Protein AF-A0A662KRZ8-F1 (afdb_monomer_lite)

Foldseek 3Di:
DVVCVPDPDPDDDDDDDPDDDDVVNVVVVVVVCVVDPVSCCVPVVLVVLLVVLQVVCVVVPHNVVSVVVNCVSNVVVVVCVVVVCPVVVVVVVVVLVVCVVVVQLLSVLLVVLVVLLVVQLVVLCVVLVPDDDDPVLSVLSSCLSRLVSNLVSVVSNLVSVQVRCCVPVVDRPLVSLLSNLLSQLVSLLVNLVSVLVNCVVVVHDSVVSCPDPSSCCSNVVSVVSNVVSVVSSVVCCVVCVVVVVVD

Radius of gyration: 32.56 Å; chains: 1; bounding box: 74×86×74 Å

pLDDT: mean 84.91, std 10.61, range [39.53, 97.62]

Sequence (247 aa):
PLVQSRVKINAIKRVVVKQSKTLEGTYYLLSRFMEDEKMQRKFLLPIALVLFVWGISALFGSPAWGFSTVLIVLGSYLLIRVFHLEGAITAVGKEIYAGLRSGKISLFSNLLAIFIVIGAILSAYNVLSSKAMEMPEYVIKFIDEVLWWLVTAVFISAAGRFIDVYFREKKVLWSYTLLPFSLVAFGLILSASIDILLKILHNAEPLSYILNILFLTKLIGGVLIAFIGMVLHHILEDIYGEKAQKG

Structure (mmCIF, N/CA/C/O backbone):
data_AF-A0A662KRZ8-F1
#
_entry.id   AF-A0A662KRZ8-F1
#
loop_
_atom_site.group_PDB
_atom_site.id
_atom_site.type_symbol
_atom_site.label_atom_id
_atom_site.label_alt_id
_atom_site.label_comp_id
_atom_site.label_asym_id
_atom_site.label_entity_id
_atom_site.label_seq_id
_atom_site.pdbx_PDB_ins_code
_atom_site.Cartn_x
_atom_site.Cartn_y
_atom_site.Cartn_z
_atom_site.occupancy
_atom_site.B_iso_or_equiv
_atom_site.auth_seq_id
_atom_site.auth_comp_id
_atom_site.auth_asym_id
_atom_site.auth_atom_id
_atom_site.pdbx_PDB_model_num
ATOM 1 N N . PRO A 1 1 ? -44.791 45.961 37.114 1.00 59.56 1 PRO A N 1
ATOM 2 C CA . PRO A 1 1 ? -46.248 45.804 37.349 1.00 59.56 1 PRO A CA 1
ATOM 3 C C . PRO A 1 1 ? -46.762 46.555 38.590 1.00 59.56 1 PRO A C 1
ATOM 5 O O . PRO A 1 1 ? -47.736 47.284 38.473 1.00 59.56 1 PRO A O 1
ATOM 8 N N . LEU A 1 2 ? -46.100 46.442 39.752 1.00 61.03 2 LEU A N 1
ATOM 9 C CA . LEU A 1 2 ? -46.572 47.076 40.995 1.00 61.03 2 LEU A CA 1
ATOM 10 C C . LEU A 1 2 ? -46.552 48.621 40.957 1.00 61.03 2 LEU A C 1
ATOM 12 O O . LEU A 1 2 ? -47.509 49.250 41.392 1.00 61.03 2 LEU A O 1
ATOM 16 N N . VAL A 1 3 ? -45.525 49.243 40.364 1.00 61.38 3 VAL A N 1
ATOM 17 C CA . VAL A 1 3 ? -45.380 50.718 40.3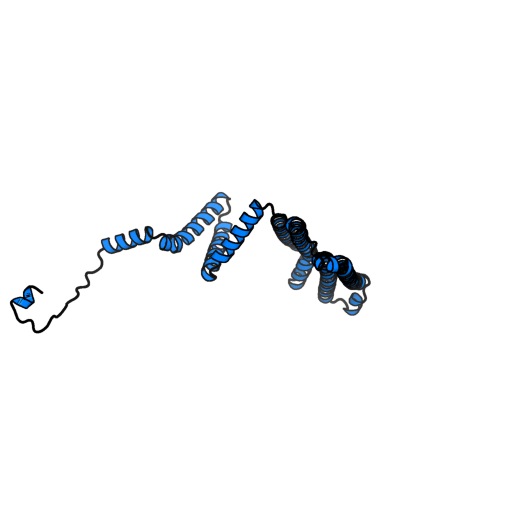16 1.00 61.38 3 VAL A CA 1
ATOM 18 C C . VAL A 1 3 ? -46.314 51.382 39.289 1.00 61.38 3 VAL A C 1
ATOM 20 O O . VAL A 1 3 ? -46.864 52.446 39.556 1.00 61.38 3 VAL A O 1
ATOM 23 N N . GLN A 1 4 ? -46.582 50.722 38.154 1.00 63.16 4 GLN A N 1
ATOM 24 C CA . GLN A 1 4 ? -47.528 51.204 37.128 1.00 63.16 4 GLN A CA 1
ATOM 25 C C . GLN A 1 4 ? -48.974 51.308 37.632 1.00 63.16 4 GLN A C 1
ATOM 27 O O . GLN A 1 4 ? -49.767 52.024 37.035 1.00 63.16 4 GLN A O 1
ATOM 32 N N . SER A 1 5 ? -49.321 50.600 38.712 1.00 68.69 5 SER A N 1
ATOM 33 C CA . SER A 1 5 ? -50.678 50.630 39.273 1.00 68.69 5 SER A CA 1
ATOM 34 C C . SER A 1 5 ? -50.985 51.913 40.050 1.00 68.69 5 SER A C 1
ATOM 36 O O . SER A 1 5 ? -52.150 52.264 40.207 1.00 68.69 5 SER A O 1
ATOM 38 N N . ARG A 1 6 ? -49.952 52.621 40.532 1.00 76.25 6 ARG A N 1
ATOM 39 C CA . ARG A 1 6 ? -50.115 53.819 41.370 1.00 76.25 6 ARG A CA 1
ATOM 40 C C . ARG A 1 6 ? -49.791 55.124 40.645 1.00 76.25 6 ARG A C 1
ATOM 42 O O . ARG A 1 6 ? -50.195 56.178 41.120 1.00 76.25 6 ARG A O 1
ATOM 49 N N . VAL A 1 7 ? -49.084 55.074 39.512 1.00 75.56 7 VAL A N 1
ATOM 50 C CA . VAL A 1 7 ? -48.679 56.265 38.745 1.00 75.56 7 VAL A CA 1
ATOM 51 C C . VAL A 1 7 ? -48.713 55.964 37.243 1.00 75.56 7 VAL A C 1
ATOM 53 O O . VAL A 1 7 ? -48.176 54.945 36.804 1.00 75.56 7 VAL A O 1
ATOM 56 N N . LYS A 1 8 ? -49.318 56.857 36.441 1.00 74.75 8 LYS A N 1
ATOM 57 C CA . LYS A 1 8 ? -49.319 56.767 34.968 1.00 74.75 8 LYS A CA 1
ATOM 58 C C . LYS A 1 8 ? -47.891 56.932 34.439 1.00 74.75 8 LYS A C 1
ATOM 60 O O . LYS A 1 8 ? -47.294 57.995 34.570 1.00 74.75 8 LYS A O 1
ATOM 65 N N . ILE A 1 9 ? -47.348 55.875 33.837 1.00 73.44 9 ILE A N 1
ATOM 66 C CA . ILE A 1 9 ? -46.016 55.879 33.220 1.00 73.44 9 ILE A CA 1
ATOM 67 C C . ILE A 1 9 ? -46.174 56.115 31.716 1.00 73.44 9 ILE A C 1
ATOM 69 O O . ILE A 1 9 ? -46.735 55.266 31.029 1.00 73.44 9 ILE A O 1
ATOM 73 N N . ASN A 1 10 ? -45.655 57.235 31.204 1.00 78.94 10 ASN A N 1
ATOM 74 C CA . ASN A 1 10 ? -45.747 57.580 29.777 1.00 78.94 10 ASN A CA 1
ATOM 75 C C . ASN A 1 10 ? -44.671 56.901 28.907 1.00 78.94 10 ASN A C 1
ATOM 77 O O . ASN A 1 10 ? -44.915 56.660 27.730 1.00 78.94 10 ASN A O 1
ATOM 81 N N . ALA A 1 11 ? -43.492 56.575 29.454 1.00 77.19 11 ALA A N 1
ATOM 82 C CA . ALA A 1 11 ? -42.437 55.876 28.717 1.00 77.19 11 ALA A CA 1
ATOM 83 C C . ALA A 1 11 ? -41.489 55.114 29.654 1.00 77.19 11 ALA A C 1
ATOM 85 O O . ALA A 1 11 ? -41.160 55.581 30.744 1.00 77.19 11 ALA A O 1
ATOM 86 N N . ILE A 1 12 ? -41.015 53.947 29.209 1.00 76.38 12 ILE A N 1
ATOM 87 C CA . ILE A 1 12 ? -40.005 53.149 29.914 1.00 76.38 12 ILE A CA 1
ATOM 88 C C . ILE A 1 12 ? -38.694 53.261 29.136 1.00 76.38 12 ILE A C 1
ATOM 90 O O . ILE A 1 12 ? -38.543 52.650 28.080 1.00 76.38 12 ILE A O 1
ATOM 94 N N . LYS A 1 13 ? -37.720 54.007 29.665 1.00 79.25 13 LYS A N 1
ATOM 95 C CA . LYS A 1 13 ? -36.353 54.013 29.130 1.00 79.25 13 LYS A CA 1
ATOM 96 C C . LYS A 1 13 ? -35.535 52.953 29.864 1.00 79.25 13 LYS A C 1
ATOM 98 O O . LYS A 1 13 ? -35.094 53.173 30.988 1.00 79.25 13 LYS A O 1
ATOM 103 N N . ARG A 1 14 ? -35.352 51.780 29.249 1.00 79.69 14 ARG A N 1
ATOM 104 C CA . ARG A 1 14 ? -34.441 50.756 29.785 1.00 79.69 14 ARG A CA 1
ATOM 105 C C . ARG A 1 14 ? -33.003 51.174 29.505 1.00 79.69 14 ARG A C 1
ATOM 107 O O . ARG A 1 14 ? -32.587 51.209 28.352 1.00 79.69 14 ARG A O 1
ATOM 114 N N . VAL A 1 15 ? -32.249 51.466 30.559 1.00 76.88 15 VAL A N 1
ATOM 115 C CA . VAL A 1 15 ? -30.793 51.621 30.484 1.00 76.88 15 VAL A CA 1
ATOM 116 C C . VAL A 1 15 ? -30.184 50.276 30.863 1.00 76.88 15 VAL A C 1
ATOM 118 O O . VAL A 1 15 ? -30.206 49.884 32.026 1.00 76.88 15 VAL A O 1
ATOM 121 N N . VAL A 1 16 ? -29.698 49.532 29.869 1.00 74.62 16 VAL A N 1
ATOM 122 C CA . VAL A 1 16 ? -28.970 48.281 30.109 1.00 74.62 16 VAL A CA 1
ATOM 123 C C . VAL A 1 16 ? -27.523 48.650 30.407 1.00 74.62 16 VAL A C 1
ATOM 125 O O . VAL A 1 16 ? -26.755 48.974 29.504 1.00 74.62 16 VAL A O 1
ATOM 128 N N . VAL A 1 17 ? -27.159 48.644 31.687 1.00 71.31 17 VAL A N 1
ATOM 129 C CA . VAL A 1 17 ? -25.778 48.881 32.114 1.00 71.31 17 VAL A CA 1
ATOM 130 C C . VAL A 1 17 ? -24.988 47.596 31.878 1.00 71.31 17 VAL A C 1
ATOM 132 O O . VAL A 1 17 ? -25.210 46.587 32.546 1.00 71.31 17 VAL A O 1
ATOM 135 N N . LYS A 1 18 ? -24.073 47.609 30.907 1.00 64.50 18 LYS A N 1
ATOM 136 C CA . LYS A 1 18 ? -23.151 46.495 30.666 1.00 64.50 18 LYS A CA 1
ATOM 137 C C . LYS A 1 18 ? -22.000 46.619 31.668 1.00 64.50 18 LYS A C 1
ATOM 139 O O . LYS A 1 18 ? -21.013 47.290 31.391 1.00 64.50 18 LYS A O 1
ATOM 144 N N . GLN A 1 19 ? -22.161 46.032 32.854 1.00 68.25 19 GLN A N 1
ATOM 145 C CA . GLN A 1 19 ? -21.055 45.869 33.805 1.00 68.25 19 GLN A CA 1
ATOM 146 C C . GLN A 1 19 ? -19.916 45.123 33.092 1.00 68.25 19 GLN A C 1
ATOM 148 O O . GLN A 1 19 ? -20.163 44.129 32.396 1.00 68.25 19 GLN A O 1
ATOM 153 N N . SER A 1 20 ? -18.684 45.627 33.197 1.00 67.62 20 SER A N 1
ATOM 154 C CA . SER A 1 20 ? -17.515 44.905 32.699 1.00 67.62 20 SER A CA 1
ATOM 155 C C . SER A 1 20 ? -17.475 43.541 33.389 1.00 67.62 20 SER A C 1
ATOM 157 O O . SER A 1 20 ? -17.723 43.437 34.589 1.00 67.62 20 SER A O 1
ATOM 159 N N . LYS A 1 21 ? -17.243 42.466 32.623 1.00 63.53 21 LYS A N 1
ATOM 160 C CA . LYS A 1 21 ? -17.148 41.121 33.202 1.00 63.53 21 LYS A CA 1
ATOM 161 C C . LYS A 1 21 ? -16.056 41.140 34.272 1.00 63.53 21 LYS A C 1
ATOM 163 O O . LYS A 1 21 ? -14.908 41.454 33.966 1.00 63.53 21 LYS A O 1
ATOM 168 N N . THR A 1 22 ? -16.422 40.820 35.507 1.00 70.25 22 THR A N 1
ATOM 169 C CA . THR A 1 22 ? -15.477 40.623 36.607 1.00 70.25 22 THR A CA 1
ATOM 170 C C . THR A 1 22 ? -14.565 39.431 36.287 1.00 70.25 22 THR A C 1
ATOM 172 O O . THR A 1 22 ? -14.957 38.534 35.535 1.00 70.25 22 THR A O 1
ATOM 175 N N . LEU A 1 23 ? -13.347 39.399 36.845 1.00 72.06 23 LEU A N 1
ATOM 176 C CA . LEU A 1 23 ? -12.401 38.272 36.700 1.00 72.06 23 LEU A CA 1
ATOM 177 C C . LEU A 1 23 ? -13.049 36.915 37.031 1.00 72.06 23 LEU A C 1
ATOM 179 O O . LEU A 1 23 ? -12.732 35.901 36.417 1.00 72.06 23 LEU A O 1
ATOM 183 N N . GLU A 1 24 ? -14.016 36.928 37.940 1.00 75.25 24 GLU A N 1
ATOM 184 C CA . GLU A 1 24 ? -14.845 35.795 38.344 1.00 75.25 24 GLU A CA 1
ATOM 185 C C . GLU A 1 24 ? -15.674 35.212 37.185 1.00 75.25 24 GLU A C 1
ATOM 187 O O . GLU A 1 24 ? -15.776 33.996 37.029 1.00 75.25 24 GLU A O 1
ATOM 192 N N . GLY A 1 25 ? -16.183 36.065 36.289 1.00 76.56 25 GLY A N 1
ATOM 193 C CA . GLY A 1 25 ? -16.872 35.631 35.075 1.00 76.56 25 GLY A CA 1
ATOM 194 C C . GLY A 1 25 ? -15.939 34.958 34.067 1.00 76.56 25 GLY A C 1
ATOM 195 O O . GLY A 1 25 ? -16.352 34.032 33.369 1.00 76.56 25 GLY A O 1
ATOM 196 N N . THR A 1 26 ? -14.676 35.390 33.995 1.00 80.69 26 THR A N 1
ATOM 197 C CA . THR A 1 26 ? -13.643 34.733 33.174 1.00 80.69 26 THR A CA 1
ATOM 198 C C . THR A 1 26 ? -13.225 33.398 33.788 1.00 80.69 26 THR A C 1
ATOM 200 O O . THR A 1 26 ? -13.105 32.417 33.058 1.00 80.69 26 THR A O 1
ATOM 203 N N . TYR A 1 27 ? -13.075 33.335 35.116 1.00 83.69 27 TYR A N 1
ATOM 204 C CA . TYR A 1 27 ? -12.797 32.095 35.847 1.00 83.69 27 TYR A CA 1
ATOM 205 C C . TYR A 1 27 ? -13.893 31.052 35.619 1.00 83.69 27 TYR A C 1
ATOM 207 O O . TYR A 1 27 ? -13.590 29.928 35.231 1.00 83.69 27 TYR A O 1
ATOM 215 N N . TYR A 1 28 ? -15.162 31.447 35.751 1.00 83.88 28 TYR A N 1
ATOM 216 C CA . TYR A 1 28 ? -16.295 30.552 35.520 1.00 83.88 28 TYR A CA 1
ATOM 217 C C . TYR A 1 28 ? -16.396 30.085 34.060 1.00 83.88 28 TYR A C 1
ATOM 219 O O . TYR A 1 28 ? -16.785 28.954 33.782 1.00 83.88 28 TYR A O 1
ATOM 227 N N . LEU A 1 29 ? -16.028 30.942 33.100 1.00 82.31 29 LEU A N 1
ATOM 228 C CA . LEU A 1 29 ? -15.929 30.532 31.700 1.00 82.31 29 LEU A CA 1
ATOM 229 C C . LEU A 1 29 ? -14.828 29.486 31.513 1.00 82.31 29 LEU A C 1
ATOM 231 O O . LEU A 1 29 ? -15.096 28.454 30.915 1.00 82.31 29 LEU A O 1
ATOM 235 N N . LEU A 1 30 ? -13.625 29.710 32.043 1.00 81.25 30 LEU A N 1
ATOM 236 C CA . LEU A 1 30 ? -12.523 28.747 31.959 1.00 81.25 30 LEU A CA 1
ATOM 237 C C . LEU A 1 30 ? -12.855 27.419 32.645 1.00 81.25 30 LEU A C 1
ATOM 239 O O . LEU A 1 30 ? -12.640 26.373 32.039 1.00 81.25 30 LEU A O 1
ATOM 243 N N . SER A 1 31 ? -13.418 27.442 33.856 1.00 82.56 31 SER A N 1
ATOM 244 C CA . SER A 1 31 ? -13.800 26.218 34.570 1.00 82.56 31 SER A CA 1
ATOM 245 C C . SER A 1 31 ? -14.854 25.438 33.787 1.00 82.56 31 SER A C 1
ATOM 247 O O . SER A 1 31 ? -14.680 24.252 33.532 1.00 82.56 31 SER A O 1
ATOM 249 N N . ARG A 1 32 ? -15.884 26.122 33.278 1.00 84.25 32 ARG A N 1
ATOM 250 C CA . ARG A 1 32 ? -16.940 25.494 32.478 1.00 84.25 32 ARG A CA 1
ATOM 251 C C . ARG A 1 32 ? -16.440 24.976 31.127 1.00 84.25 32 ARG A C 1
ATOM 253 O O . ARG A 1 32 ? -16.920 23.953 30.654 1.00 84.25 32 ARG A O 1
ATOM 260 N N . PHE A 1 33 ? -15.472 25.651 30.506 1.00 83.69 33 PHE A N 1
ATOM 261 C CA . PHE A 1 33 ? -14.788 25.158 29.303 1.00 83.69 33 PHE A CA 1
ATOM 262 C C . PHE A 1 33 ? -13.985 23.887 29.587 1.00 83.69 33 PHE A C 1
ATOM 264 O O . PHE A 1 33 ? -13.950 22.990 28.748 1.00 83.69 33 PHE A O 1
ATOM 271 N N . MET A 1 34 ? -13.341 23.824 30.754 1.00 81.12 34 MET A N 1
ATOM 272 C CA . MET A 1 34 ? -12.596 22.652 31.202 1.00 81.12 34 MET A CA 1
ATOM 273 C C . MET A 1 34 ? -13.514 21.525 31.673 1.00 81.12 34 MET A C 1
ATOM 275 O O . MET A 1 34 ? -13.057 20.399 31.710 1.00 81.12 34 MET A O 1
ATOM 279 N N . GLU A 1 35 ? -14.779 21.772 32.001 1.00 86.44 35 GLU A N 1
ATOM 280 C CA . GLU A 1 35 ? -15.756 20.723 32.335 1.00 86.44 35 GLU A CA 1
ATOM 281 C C . GLU A 1 35 ? -16.463 20.142 31.097 1.00 86.44 35 GLU A C 1
ATOM 283 O O . GLU A 1 35 ? -16.955 19.016 31.135 1.00 86.44 35 GLU A O 1
ATOM 288 N N . ASP A 1 36 ? -16.513 20.878 29.982 1.00 89.19 36 ASP A N 1
ATOM 289 C CA . ASP A 1 36 ? -17.168 20.421 28.753 1.00 89.19 36 ASP A CA 1
ATOM 290 C C . ASP A 1 36 ? -16.264 19.467 27.951 1.00 89.19 36 ASP A C 1
ATOM 292 O O . ASP A 1 36 ? -15.313 19.887 27.285 1.00 89.19 36 ASP A O 1
ATOM 296 N N . GLU A 1 37 ? -16.604 18.174 27.950 1.00 84.00 37 GLU A N 1
ATOM 297 C CA . GLU A 1 37 ? -15.891 17.118 27.215 1.00 84.00 37 GLU A CA 1
ATOM 298 C C . GLU A 1 37 ? -15.680 17.436 25.725 1.00 84.00 37 GLU A C 1
ATOM 300 O O . GLU A 1 37 ? -14.643 17.093 25.145 1.00 84.00 37 GLU A O 1
ATOM 305 N N . LYS A 1 38 ? -16.636 18.110 25.069 1.00 84.56 38 LYS A N 1
ATOM 306 C CA . LYS A 1 38 ? -16.504 18.454 23.644 1.00 84.56 38 LYS A CA 1
ATOM 307 C C . LYS A 1 38 ? -15.415 19.496 23.439 1.00 84.56 38 LYS A C 1
ATOM 309 O O . LYS A 1 38 ? -14.666 19.423 22.459 1.00 84.56 38 LYS A O 1
ATOM 314 N N . MET A 1 39 ? -15.328 20.454 24.355 1.00 83.81 39 MET A N 1
ATOM 315 C CA . MET A 1 39 ? -14.333 21.521 24.315 1.00 83.81 39 MET A CA 1
ATOM 316 C C . MET A 1 39 ? -12.962 20.981 24.714 1.00 83.81 39 MET A C 1
ATOM 318 O O . MET A 1 39 ? -11.995 21.205 23.982 1.00 83.81 39 MET A O 1
ATOM 322 N N . GLN A 1 40 ? -12.889 20.160 25.765 1.00 84.50 40 GLN A N 1
ATOM 323 C CA . GLN A 1 40 ? -11.680 19.418 26.122 1.00 84.50 40 GLN A CA 1
ATOM 324 C C . GLN A 1 40 ? -11.134 18.638 24.920 1.00 84.50 40 GLN A C 1
ATOM 326 O O . GLN A 1 40 ? -9.981 18.812 24.532 1.00 84.50 40 GLN A O 1
ATOM 331 N N . ARG A 1 41 ? -11.964 17.835 24.247 1.00 85.00 41 ARG A N 1
ATOM 332 C CA . ARG A 1 41 ? -11.512 17.030 23.103 1.00 85.00 41 ARG A CA 1
ATOM 333 C C . ARG A 1 41 ? -11.039 17.879 21.925 1.00 85.00 41 ARG A C 1
ATOM 335 O O . ARG A 1 41 ? -10.178 17.442 21.173 1.00 85.00 41 ARG A O 1
ATOM 342 N N . LYS A 1 42 ? -11.588 19.078 21.728 1.00 85.88 42 LYS A N 1
ATOM 343 C CA . LYS A 1 42 ? -11.197 19.945 20.609 1.00 85.88 42 LYS A CA 1
ATOM 344 C C . LYS A 1 42 ? -9.882 20.684 20.870 1.00 85.88 42 LYS A C 1
ATOM 346 O O . LYS A 1 42 ? -9.107 20.852 19.932 1.00 85.88 42 LYS A O 1
ATOM 351 N N . PHE A 1 43 ? -9.639 21.106 22.110 1.00 84.62 43 PHE A N 1
ATOM 352 C CA . PHE A 1 43 ? -8.497 21.955 22.468 1.00 84.62 43 PHE A CA 1
ATOM 353 C C . PHE A 1 43 ? -7.388 21.213 23.221 1.00 84.62 43 PHE A C 1
ATOM 355 O O . PHE A 1 43 ? -6.217 21.395 22.899 1.00 84.62 43 PHE A O 1
ATOM 362 N N . LEU A 1 44 ? -7.732 20.354 24.184 1.00 88.38 44 LEU A N 1
ATOM 363 C CA . LEU A 1 44 ? -6.750 19.596 24.964 1.00 88.38 44 LEU A CA 1
ATOM 364 C C . LEU A 1 44 ? -6.174 18.421 24.179 1.00 88.38 44 LEU A C 1
ATOM 366 O O . LEU A 1 44 ? -5.005 18.114 24.362 1.00 88.38 44 LEU A O 1
ATOM 370 N N . LEU A 1 45 ? -6.941 17.780 23.289 1.00 89.50 45 LEU A N 1
ATOM 371 C CA . LEU A 1 45 ? -6.448 16.609 22.552 1.00 89.50 45 LEU A CA 1
ATOM 372 C C . LEU A 1 45 ? -5.234 16.922 21.654 1.00 89.50 45 LEU A C 1
ATOM 374 O O . LEU A 1 45 ? -4.254 16.189 21.758 1.00 89.50 45 LEU A O 1
ATOM 378 N N . PRO A 1 46 ? -5.214 17.990 20.825 1.00 89.81 46 PRO A N 1
ATOM 379 C CA . PRO A 1 46 ? -4.017 18.342 20.058 1.00 89.81 46 PRO A CA 1
ATOM 380 C C . PRO A 1 46 ? -2.803 18.621 20.950 1.00 89.81 46 PRO A C 1
ATOM 382 O O . PRO A 1 46 ? -1.704 18.162 20.654 1.00 89.81 46 PRO A O 1
ATOM 385 N N . ILE A 1 47 ? -3.006 19.329 22.066 1.00 91.19 47 ILE A N 1
ATOM 386 C CA . ILE A 1 47 ? -1.944 19.643 23.033 1.00 91.19 47 ILE A CA 1
ATOM 387 C C . ILE A 1 47 ? -1.417 18.354 23.674 1.00 91.19 47 ILE A C 1
ATOM 389 O O . ILE A 1 47 ? -0.209 18.139 23.739 1.00 91.19 47 ILE A O 1
ATOM 393 N N . ALA A 1 48 ? -2.318 17.466 24.096 1.00 92.25 48 ALA A N 1
ATOM 394 C CA . ALA A 1 48 ? -1.978 16.173 24.670 1.00 92.25 48 ALA A CA 1
ATOM 395 C C . ALA A 1 48 ? -1.206 15.299 23.674 1.00 92.25 48 ALA A C 1
ATOM 397 O O . ALA A 1 48 ? -0.208 14.700 24.060 1.00 92.25 48 ALA A O 1
ATOM 398 N N . LEU A 1 49 ? -1.604 15.270 22.396 1.00 92.44 49 LEU A N 1
ATOM 399 C CA . LEU A 1 49 ? -0.884 14.545 21.343 1.00 92.44 49 LEU A CA 1
ATOM 400 C C . LEU A 1 49 ? 0.549 15.063 21.175 1.00 92.44 49 LEU A C 1
ATOM 402 O O . LEU A 1 49 ? 1.473 14.257 21.112 1.00 92.44 49 LEU A O 1
ATOM 406 N N . VAL A 1 50 ? 0.748 16.386 21.155 1.00 92.06 50 VAL A N 1
ATOM 407 C CA . VAL A 1 50 ? 2.089 16.992 21.072 1.00 92.06 50 VAL A CA 1
ATOM 408 C C . VAL A 1 50 ? 2.951 16.558 22.252 1.00 92.06 50 VAL A C 1
ATOM 410 O O . VAL A 1 50 ? 4.040 16.025 22.051 1.00 92.06 50 VAL A O 1
ATOM 413 N N . LEU A 1 51 ? 2.457 16.760 23.477 1.00 92.19 51 LEU A N 1
ATOM 414 C CA . LEU A 1 51 ? 3.199 16.441 24.698 1.00 92.19 51 LEU A CA 1
ATOM 415 C C . LEU A 1 51 ? 3.515 14.945 24.794 1.00 92.19 51 LEU A C 1
ATOM 417 O O . LEU A 1 51 ? 4.627 14.572 25.160 1.00 92.19 51 LEU A O 1
ATOM 421 N N . PHE A 1 52 ? 2.560 14.092 24.425 1.00 92.00 52 PHE A N 1
ATOM 422 C CA . PHE A 1 52 ? 2.709 12.642 24.449 1.00 92.00 52 PHE A CA 1
ATOM 423 C C . PHE A 1 52 ? 3.771 12.159 23.458 1.00 92.00 52 PHE A C 1
ATOM 425 O O . PHE A 1 52 ? 4.698 11.445 23.839 1.00 92.00 52 PHE A O 1
ATOM 432 N N . VAL A 1 53 ? 3.677 12.587 22.196 1.00 90.56 53 VAL A N 1
ATOM 433 C CA . VAL A 1 53 ? 4.632 12.203 21.144 1.00 90.56 53 VAL A CA 1
ATOM 434 C C . VAL A 1 53 ? 6.030 12.725 21.459 1.00 90.56 53 VAL A C 1
ATOM 436 O O . VAL A 1 53 ? 7.013 11.996 21.305 1.00 90.56 53 VAL A O 1
ATOM 439 N N . TRP A 1 54 ? 6.130 13.967 21.936 1.00 87.88 54 TRP A N 1
ATOM 440 C CA . TRP A 1 54 ? 7.404 14.556 22.336 1.00 87.88 54 TRP A CA 1
ATOM 441 C C . TRP A 1 54 ? 8.025 13.797 23.511 1.00 87.88 54 TRP A C 1
ATOM 443 O O . TRP A 1 54 ? 9.202 13.442 23.456 1.00 87.88 54 TRP A O 1
ATOM 453 N N . GLY A 1 55 ? 7.237 13.506 24.551 1.00 88.25 55 GLY A N 1
ATOM 454 C CA . GLY A 1 55 ? 7.690 12.757 25.722 1.00 88.25 55 GLY A CA 1
ATOM 455 C C . GLY A 1 55 ? 8.215 11.371 25.354 1.00 88.25 55 GLY A C 1
ATOM 456 O O . GLY A 1 55 ? 9.316 11.005 25.758 1.00 88.25 55 GLY A O 1
ATOM 457 N N . ILE A 1 56 ? 7.486 10.635 24.510 1.00 88.62 56 ILE A N 1
ATOM 458 C CA . ILE A 1 56 ? 7.936 9.332 23.999 1.00 88.62 56 ILE A CA 1
ATOM 459 C C . ILE A 1 56 ? 9.238 9.470 23.206 1.00 88.62 56 ILE A C 1
ATOM 461 O O . ILE A 1 56 ? 10.185 8.727 23.446 1.00 88.62 56 ILE A O 1
ATOM 465 N N . SER A 1 57 ? 9.320 10.438 22.294 1.00 86.88 57 SER A N 1
ATOM 466 C CA . SER A 1 57 ? 10.519 10.634 21.467 1.00 86.88 57 SER A CA 1
ATOM 467 C C . SER A 1 57 ? 11.758 10.962 22.307 1.00 86.88 57 SER A C 1
ATOM 469 O O . SER A 1 57 ? 12.864 10.527 21.984 1.00 86.88 57 SER A O 1
ATOM 471 N N . ALA A 1 58 ? 11.572 11.688 23.414 1.00 84.75 58 ALA A N 1
ATOM 472 C CA . ALA A 1 58 ? 12.630 11.966 24.377 1.00 84.75 58 ALA A CA 1
ATOM 473 C C . ALA A 1 58 ? 13.091 10.699 25.121 1.00 84.75 58 ALA A C 1
ATOM 475 O O . ALA A 1 58 ? 14.294 10.517 25.298 1.00 84.75 58 ALA A O 1
ATOM 476 N N . LEU A 1 59 ? 12.172 9.800 25.500 1.00 87.19 59 LEU A N 1
ATOM 477 C CA . LEU A 1 59 ? 12.515 8.525 26.153 1.00 87.19 59 LEU A CA 1
ATOM 478 C C . LEU A 1 59 ? 13.358 7.610 25.255 1.00 87.19 59 LEU A C 1
ATOM 480 O O . LEU A 1 59 ? 14.273 6.953 25.740 1.00 87.19 59 LEU A O 1
ATOM 484 N N . PHE A 1 60 ? 13.087 7.596 23.949 1.00 85.75 60 PHE A N 1
ATOM 485 C CA . PHE A 1 60 ? 13.853 6.813 22.970 1.00 85.75 60 PHE A CA 1
ATOM 486 C C . PHE A 1 60 ? 15.156 7.495 22.509 1.00 85.75 60 PHE A C 1
ATOM 488 O O . PHE A 1 60 ? 15.809 7.017 21.583 1.00 85.75 60 PHE A O 1
ATOM 495 N N . GLY A 1 61 ? 15.559 8.599 23.149 1.00 79.25 61 GLY A N 1
ATOM 496 C CA . GLY A 1 61 ? 16.876 9.209 22.952 1.00 79.25 61 GLY A CA 1
ATOM 497 C C . GLY A 1 61 ? 17.064 9.939 21.622 1.00 79.25 61 GLY A C 1
ATOM 498 O O . GLY A 1 61 ? 18.197 10.243 21.260 1.00 79.25 61 GLY A O 1
ATOM 499 N N . SER A 1 62 ? 15.983 10.256 20.897 1.00 74.12 62 SER A N 1
ATOM 500 C CA . SER A 1 62 ? 16.074 10.958 19.611 1.00 74.12 62 SER A CA 1
ATOM 501 C C . SER A 1 62 ? 15.127 12.164 19.527 1.00 74.12 62 SER A C 1
ATOM 503 O O . SER A 1 62 ? 14.103 12.124 18.839 1.00 74.12 62 SER A O 1
ATOM 505 N N . PRO A 1 63 ? 15.457 13.288 20.199 1.00 69.00 63 PRO A N 1
ATOM 506 C CA . PRO A 1 63 ? 14.620 14.492 20.205 1.00 69.00 63 PRO A CA 1
ATOM 507 C C . PRO A 1 63 ? 14.352 15.068 18.807 1.00 69.00 63 PRO A C 1
ATOM 509 O O . PRO A 1 63 ? 13.282 15.624 18.568 1.00 69.00 63 PRO A O 1
ATOM 512 N N . ALA A 1 64 ? 15.288 14.892 17.864 1.00 71.75 64 ALA A N 1
ATOM 513 C CA . ALA A 1 64 ? 15.139 15.332 16.475 1.00 71.75 64 ALA A CA 1
ATOM 514 C C . ALA A 1 64 ? 13.959 14.649 15.757 1.00 71.75 64 ALA A C 1
ATOM 516 O O . ALA A 1 64 ? 13.288 15.271 14.935 1.00 71.75 64 ALA A O 1
ATOM 517 N N . TRP A 1 65 ? 13.652 13.396 16.108 1.00 76.88 65 TRP A N 1
ATOM 518 C CA . TRP A 1 65 ? 12.497 12.673 15.567 1.00 76.88 65 TRP A CA 1
ATOM 519 C C . TRP A 1 65 ? 11.181 13.166 16.174 1.00 76.88 65 TRP A C 1
ATOM 521 O O . TRP A 1 65 ? 10.130 13.049 15.541 1.00 76.88 65 TRP A O 1
ATOM 531 N N . GLY A 1 66 ? 11.237 13.767 17.366 1.00 78.69 66 GLY A N 1
ATOM 532 C CA . GLY A 1 66 ? 10.073 14.288 18.073 1.00 78.69 66 GLY A CA 1
ATOM 533 C C . GLY A 1 66 ? 9.320 15.336 17.265 1.00 78.69 66 GLY A C 1
ATOM 534 O O . GLY A 1 66 ? 8.109 15.218 17.108 1.00 78.69 66 GLY A O 1
ATOM 535 N N . PHE A 1 67 ? 10.021 16.306 16.672 1.00 83.38 67 PHE A N 1
ATOM 536 C CA . PHE A 1 67 ? 9.367 17.368 15.902 1.00 83.38 67 PHE A CA 1
ATOM 537 C C . PHE A 1 67 ? 8.650 16.836 14.649 1.00 83.38 67 PHE A C 1
ATOM 539 O O . PHE A 1 67 ? 7.468 17.118 14.447 1.00 83.38 67 PHE A O 1
ATOM 546 N N . SER A 1 68 ? 9.325 16.008 13.845 1.00 84.94 68 SER A N 1
ATOM 547 C CA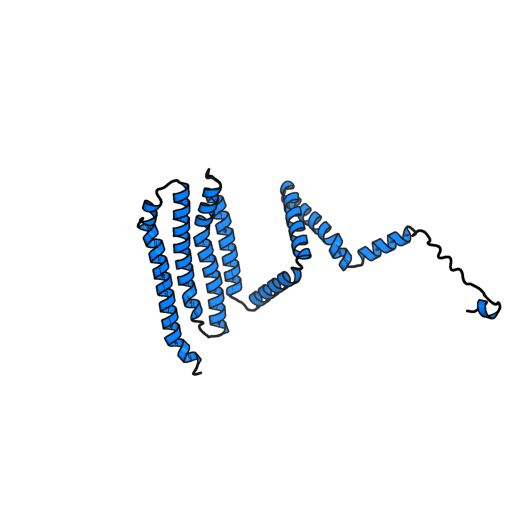 . SER A 1 68 ? 8.730 15.397 12.647 1.00 84.94 68 SER A CA 1
ATOM 548 C C . SER A 1 68 ? 7.539 14.502 12.994 1.00 84.94 68 SER A C 1
ATOM 550 O O . SER A 1 68 ? 6.503 14.556 12.332 1.00 84.94 68 SER A O 1
ATOM 552 N N . THR A 1 69 ? 7.644 13.721 14.071 1.00 88.06 69 THR A N 1
ATOM 553 C CA . THR A 1 69 ? 6.554 12.844 14.522 1.00 88.06 69 THR A CA 1
ATOM 554 C C . THR A 1 69 ? 5.359 13.657 15.016 1.00 88.06 69 THR A C 1
ATOM 556 O O . THR A 1 69 ? 4.220 13.334 14.683 1.00 88.06 69 THR A O 1
ATOM 559 N N . VAL A 1 70 ? 5.598 14.750 15.750 1.00 91.12 70 VAL A N 1
ATOM 560 C CA . VAL A 1 70 ? 4.542 15.672 16.190 1.00 91.12 70 VAL A CA 1
ATOM 561 C C . VAL A 1 70 ? 3.782 16.231 14.988 1.00 91.12 70 VAL A C 1
ATOM 563 O O . VAL A 1 70 ? 2.552 16.186 14.989 1.00 91.12 70 VAL A O 1
ATOM 566 N N . LEU A 1 71 ? 4.484 16.693 13.946 1.00 91.19 71 LEU A N 1
ATOM 567 C CA . LEU A 1 71 ? 3.850 17.197 12.722 1.00 91.19 71 LEU A CA 1
ATOM 568 C C . LEU A 1 71 ? 3.001 16.130 12.023 1.00 91.19 71 LEU A C 1
ATOM 570 O O . LEU A 1 71 ? 1.876 16.420 11.620 1.00 91.19 71 LEU A O 1
ATOM 574 N N . ILE A 1 72 ? 3.501 14.897 11.918 1.00 92.31 72 ILE A N 1
ATOM 575 C CA . ILE A 1 72 ? 2.766 13.781 11.306 1.00 92.31 72 ILE A CA 1
ATOM 576 C C . ILE A 1 72 ? 1.496 13.462 12.100 1.00 92.31 72 ILE A C 1
ATOM 578 O O . ILE A 1 72 ? 0.420 13.323 11.513 1.00 92.31 72 ILE A O 1
ATOM 582 N N . VAL A 1 73 ? 1.596 13.367 13.427 1.00 93.44 73 VAL A N 1
ATOM 583 C CA . VAL A 1 73 ? 0.462 13.024 14.297 1.00 93.44 73 VAL A CA 1
ATOM 584 C C . VAL A 1 73 ? -0.594 14.129 14.280 1.00 93.44 73 VAL A C 1
ATOM 586 O O . VAL A 1 73 ? -1.777 13.837 14.101 1.00 93.44 73 VAL A O 1
ATOM 589 N N . LEU A 1 74 ? -0.186 15.396 14.393 1.00 93.25 74 LEU A N 1
ATOM 590 C CA . LEU A 1 74 ? -1.093 16.543 14.286 1.00 93.25 74 LEU A CA 1
ATOM 591 C C . LEU A 1 74 ? -1.735 16.641 12.903 1.00 93.25 74 LEU A C 1
ATOM 593 O O . LEU A 1 74 ? -2.950 16.801 12.811 1.00 93.25 74 LEU A O 1
ATOM 597 N N . GLY A 1 75 ? -0.941 16.528 11.837 1.00 93.38 75 GLY A N 1
ATOM 598 C CA . GLY A 1 75 ? -1.434 16.569 10.463 1.00 93.38 75 GLY A CA 1
ATOM 599 C C . GLY A 1 75 ? -2.467 15.474 10.212 1.00 93.38 75 GLY A C 1
ATOM 600 O O . GLY A 1 75 ? -3.566 15.756 9.741 1.00 93.38 75 GLY A O 1
ATOM 601 N N . SER A 1 76 ? -2.168 14.246 10.635 1.00 92.69 76 SER A N 1
ATOM 602 C CA . SER A 1 76 ? -3.094 13.112 10.537 1.00 92.69 76 SER A CA 1
ATOM 603 C C . SER A 1 76 ? -4.374 13.349 11.339 1.00 92.69 76 SER A C 1
ATOM 605 O O . SER A 1 76 ? -5.471 13.140 10.823 1.00 92.69 76 SER A O 1
ATOM 607 N N . TYR A 1 77 ? -4.261 13.840 12.578 1.00 91.94 77 TYR A N 1
ATOM 608 C CA . TYR A 1 77 ? -5.416 14.186 13.409 1.00 91.94 77 TYR A CA 1
ATOM 609 C C . TYR A 1 77 ? -6.321 15.227 12.734 1.00 91.94 77 TYR A C 1
ATOM 611 O O . TYR A 1 77 ? -7.543 15.059 12.694 1.00 91.94 77 TYR A O 1
ATOM 619 N N . LEU A 1 78 ? -5.732 16.284 12.168 1.00 91.19 78 LEU A N 1
ATOM 620 C CA . LEU A 1 78 ? -6.475 17.325 11.462 1.00 91.19 78 LEU A CA 1
ATOM 621 C C . LEU A 1 78 ? -7.158 16.781 10.207 1.00 91.19 78 LEU A C 1
ATOM 623 O O . LEU A 1 78 ? -8.334 17.069 10.003 1.00 91.19 78 LEU A O 1
ATOM 627 N N . LEU A 1 79 ? -6.471 15.965 9.404 1.00 93.31 79 LEU A N 1
ATOM 628 C CA . LEU A 1 79 ? -7.056 15.338 8.215 1.00 93.31 79 LEU A CA 1
ATOM 629 C C . LEU A 1 79 ? -8.268 14.479 8.584 1.00 93.31 79 LEU A C 1
ATOM 631 O O . LEU A 1 79 ? -9.340 14.657 8.008 1.00 93.31 79 LEU A O 1
ATOM 635 N N . ILE A 1 80 ? -8.132 13.615 9.594 1.00 91.25 80 ILE A N 1
ATOM 636 C CA . ILE A 1 80 ? -9.240 12.785 10.090 1.00 91.25 80 ILE A CA 1
ATOM 637 C C . ILE A 1 80 ? -10.435 13.658 10.465 1.00 91.25 80 ILE A C 1
ATOM 639 O O . ILE A 1 80 ? -11.570 13.334 10.116 1.00 91.25 80 ILE A O 1
ATOM 643 N N . ARG A 1 81 ? -10.177 14.779 11.142 1.00 88.69 81 ARG A N 1
ATOM 644 C CA . ARG A 1 81 ? -11.225 15.672 11.628 1.00 88.69 81 ARG A CA 1
ATOM 645 C C . ARG A 1 81 ? -11.894 16.482 10.519 1.00 88.69 81 ARG A C 1
ATOM 647 O O . ARG A 1 81 ? -13.105 16.661 10.558 1.00 88.69 81 ARG A O 1
ATOM 654 N N . VAL A 1 82 ? -11.129 16.983 9.551 1.00 91.94 82 VAL A N 1
ATOM 655 C CA . VAL A 1 82 ? -11.643 17.787 8.428 1.00 91.94 82 VAL A CA 1
ATOM 656 C C . VAL A 1 82 ? -12.468 16.920 7.478 1.00 91.94 82 VAL A C 1
ATOM 658 O O . VAL A 1 82 ? -13.561 17.313 7.072 1.00 91.94 82 VAL A O 1
ATOM 661 N N . PHE A 1 83 ? -11.988 15.715 7.175 1.00 92.81 83 PHE A N 1
ATOM 662 C CA . PHE A 1 83 ? -12.677 14.770 6.295 1.00 92.81 83 PHE A CA 1
ATOM 663 C C . PHE A 1 83 ? -13.756 13.936 7.003 1.00 92.81 83 PHE A C 1
ATOM 665 O O . PHE A 1 83 ? -14.396 13.113 6.357 1.00 92.81 83 PHE A O 1
ATOM 672 N N . HIS A 1 84 ? -13.983 14.150 8.304 1.00 90.69 84 HIS A N 1
ATOM 673 C CA . HIS A 1 84 ? -14.965 13.414 9.107 1.00 90.69 84 HIS A CA 1
ATOM 674 C C . HIS A 1 84 ? -14.785 11.883 9.018 1.00 90.69 84 HIS A C 1
ATOM 676 O O . HIS A 1 84 ? -15.741 11.108 8.920 1.00 90.69 84 HIS A O 1
ATOM 682 N N . LEU A 1 85 ? -13.524 11.433 9.021 1.00 90.94 85 LEU A N 1
ATOM 683 C CA . LEU A 1 85 ? -13.153 10.026 8.824 1.00 90.94 85 LEU A CA 1
ATOM 684 C C . LEU A 1 85 ? -13.386 9.165 10.071 1.00 90.94 85 LEU A C 1
ATOM 686 O O . LEU A 1 85 ? -13.122 7.962 10.040 1.00 90.94 85 LEU A O 1
ATOM 690 N N . GLU A 1 86 ? -13.892 9.730 11.171 1.00 88.38 86 GLU A N 1
ATOM 691 C CA . GLU A 1 86 ? -14.104 8.983 12.414 1.00 88.38 86 GLU A CA 1
ATOM 692 C C . GLU A 1 86 ? -15.074 7.809 12.210 1.00 88.38 86 GLU A C 1
ATOM 694 O O . GLU A 1 86 ? -14.878 6.723 12.763 1.00 88.38 86 GLU A O 1
ATOM 699 N N . GLY A 1 87 ? -16.093 7.996 11.367 1.00 89.06 87 GLY A N 1
ATOM 700 C CA . GLY A 1 87 ? -17.035 6.938 10.996 1.00 89.06 87 GLY A CA 1
ATOM 701 C C . GLY A 1 87 ? -16.366 5.796 10.226 1.00 89.06 87 GLY A C 1
ATOM 702 O O . GLY A 1 87 ? -16.563 4.630 10.557 1.00 89.06 87 GLY A O 1
ATOM 703 N N . ALA A 1 88 ? -15.518 6.121 9.248 1.00 88.31 88 ALA A N 1
ATOM 704 C CA . ALA A 1 88 ? -14.801 5.121 8.459 1.00 88.31 88 ALA A CA 1
ATOM 705 C C . ALA A 1 88 ? -13.827 4.313 9.330 1.00 88.31 88 ALA A C 1
ATOM 707 O O . ALA A 1 88 ? -13.837 3.084 9.296 1.00 88.31 88 ALA A O 1
ATOM 708 N N . ILE A 1 89 ? -13.048 4.991 10.179 1.00 89.19 89 ILE A N 1
ATOM 709 C CA . ILE A 1 89 ? -12.091 4.342 11.087 1.00 89.19 89 ILE A CA 1
ATOM 710 C C . ILE A 1 89 ? -12.816 3.412 12.068 1.00 89.19 89 ILE A C 1
ATOM 712 O O . ILE A 1 89 ? -12.382 2.283 12.300 1.00 89.19 89 ILE A O 1
ATOM 716 N N . THR A 1 90 ? -13.946 3.851 12.629 1.00 91.38 90 THR A N 1
ATOM 717 C CA . THR A 1 90 ? -14.730 3.010 13.548 1.00 91.38 90 THR A CA 1
ATOM 718 C C . THR A 1 90 ? -15.397 1.830 12.845 1.00 91.38 90 THR A C 1
ATOM 720 O O . THR A 1 90 ? -15.477 0.753 13.436 1.00 91.38 90 THR A O 1
ATOM 723 N N . ALA A 1 91 ? -15.839 1.989 11.594 1.00 89.50 91 ALA A N 1
ATOM 724 C CA . ALA A 1 91 ? -16.366 0.891 10.788 1.00 89.50 91 ALA A CA 1
ATOM 725 C C . ALA A 1 91 ? -15.291 -0.171 10.519 1.00 89.50 91 ALA A C 1
ATOM 727 O O . ALA A 1 91 ? -15.518 -1.346 10.807 1.00 89.50 91 ALA A O 1
ATOM 728 N N . VAL A 1 92 ? -14.099 0.253 10.087 1.00 86.62 92 VAL A N 1
ATOM 729 C CA . VAL A 1 92 ? -12.945 -0.635 9.878 1.00 86.62 92 VAL A CA 1
ATOM 730 C C . VAL A 1 92 ? -12.579 -1.364 11.174 1.00 86.62 92 VAL A C 1
ATOM 732 O O . VAL A 1 92 ? -12.426 -2.582 11.179 1.00 86.62 92 VAL A O 1
ATOM 735 N N . GLY A 1 93 ? -12.517 -0.655 12.306 1.00 86.44 93 GLY A N 1
ATOM 736 C CA . GLY A 1 93 ? -12.237 -1.271 13.607 1.00 86.44 93 GLY A CA 1
ATOM 737 C C . GLY A 1 93 ? -13.281 -2.315 14.023 1.00 86.44 93 GLY A C 1
ATOM 738 O O . GLY A 1 93 ? -12.925 -3.386 14.517 1.00 86.44 93 GLY A O 1
ATOM 739 N N . LYS A 1 94 ? -14.572 -2.047 13.782 1.00 88.44 94 LYS A N 1
ATOM 740 C CA . LYS A 1 94 ? -15.654 -3.015 14.032 1.00 88.44 94 LYS A CA 1
ATOM 741 C C . LYS A 1 94 ? -15.539 -4.240 13.133 1.00 88.44 94 LYS A C 1
ATOM 743 O O . LYS A 1 94 ? -15.768 -5.348 13.610 1.00 88.44 94 LYS A O 1
ATOM 748 N N . GLU A 1 95 ? -15.181 -4.058 11.867 1.00 82.56 95 GLU A N 1
ATOM 749 C CA . GLU A 1 95 ? -14.984 -5.160 10.927 1.00 82.56 95 GLU A CA 1
ATOM 750 C C . GLU A 1 95 ? -13.796 -6.040 11.326 1.00 82.56 95 GLU A C 1
ATOM 752 O O . GLU A 1 95 ? -13.928 -7.264 11.345 1.00 82.56 95 GLU A O 1
ATOM 757 N N . ILE A 1 96 ? -12.682 -5.431 11.744 1.00 83.94 96 ILE A N 1
ATOM 758 C CA . ILE A 1 96 ? -11.520 -6.144 12.288 1.00 83.94 96 ILE A CA 1
ATOM 759 C C . ILE A 1 96 ? -11.921 -6.932 13.540 1.00 83.94 96 ILE A C 1
ATOM 761 O O . ILE A 1 96 ? -11.660 -8.130 13.625 1.00 83.94 96 ILE A O 1
ATOM 765 N N . TYR A 1 97 ? -12.606 -6.303 14.499 1.00 85.12 97 TYR A N 1
ATOM 766 C CA . TYR A 1 97 ? -13.040 -6.975 15.728 1.00 85.12 97 TYR A CA 1
ATOM 767 C C . TYR A 1 97 ? -14.014 -8.130 15.448 1.00 85.12 97 TYR A C 1
ATOM 769 O O . TYR A 1 97 ? -13.868 -9.228 15.988 1.00 85.12 97 TYR A O 1
ATOM 777 N N . ALA A 1 98 ? -14.989 -7.909 14.564 1.00 82.44 98 ALA A N 1
ATOM 778 C CA . ALA A 1 98 ? -15.923 -8.942 14.135 1.00 82.44 98 ALA A CA 1
ATOM 779 C C . ALA A 1 98 ? -15.205 -10.081 13.396 1.00 82.44 98 ALA A C 1
ATOM 781 O O . ALA A 1 98 ? -15.520 -11.249 13.624 1.00 82.44 98 ALA A O 1
ATOM 782 N N . GLY A 1 99 ? -14.230 -9.766 12.540 1.00 79.12 99 GLY A N 1
ATOM 783 C CA . GLY A 1 99 ? -13.411 -10.740 11.820 1.00 79.12 99 GLY A CA 1
ATOM 784 C C . GLY A 1 99 ? -12.551 -11.591 12.752 1.00 79.12 99 GLY A C 1
ATOM 785 O O . GLY A 1 99 ? -12.565 -12.812 12.624 1.00 79.12 99 GLY A O 1
ATOM 786 N N . LEU A 1 100 ? -11.907 -10.974 13.748 1.00 83.12 100 LEU A N 1
ATOM 787 C CA . LEU A 1 100 ? -11.141 -11.671 14.788 1.00 83.12 100 LEU A CA 1
ATOM 788 C C . LEU A 1 100 ? -12.034 -12.618 15.593 1.00 83.12 100 LEU A C 1
ATOM 790 O O . LEU A 1 100 ? -11.694 -13.783 15.779 1.00 83.12 100 LEU A O 1
ATOM 794 N N . ARG A 1 101 ? -13.215 -12.151 16.020 1.00 82.31 101 ARG A N 1
ATOM 795 C CA . ARG A 1 101 ? -14.159 -12.969 16.797 1.00 82.31 101 ARG A CA 1
ATOM 796 C C . ARG A 1 101 ? -14.766 -14.114 15.986 1.00 82.31 101 ARG A C 1
ATOM 798 O O . ARG A 1 101 ? -15.096 -15.150 16.550 1.00 82.31 101 ARG A O 1
ATOM 805 N N . SER A 1 102 ? -14.946 -13.914 14.684 1.00 78.81 102 SER A N 1
ATOM 806 C CA . SER A 1 102 ? -15.491 -14.933 13.780 1.00 78.81 102 SER A CA 1
ATOM 807 C C . SER A 1 102 ? -14.429 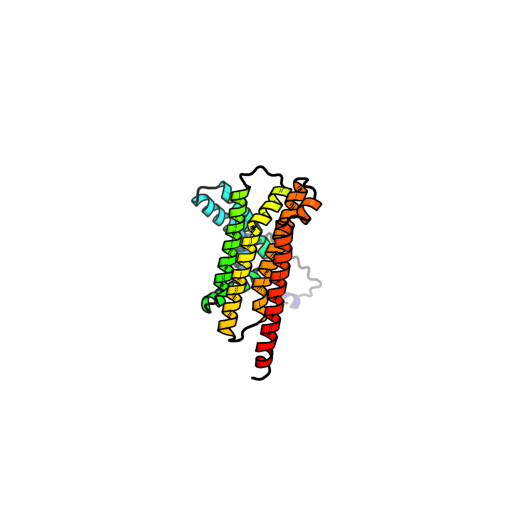-15.842 13.161 1.00 78.81 102 SER A C 1
ATOM 809 O O . SER A 1 102 ? -14.796 -16.735 12.404 1.00 78.81 102 SER A O 1
ATOM 811 N N . GLY A 1 103 ? -13.145 -15.640 13.482 1.00 80.38 103 GLY A N 1
ATOM 812 C CA . GLY A 1 103 ? -12.047 -16.454 12.961 1.00 80.38 103 GLY A CA 1
ATOM 813 C C . GLY A 1 103 ? -11.860 -16.346 11.445 1.00 80.38 103 GLY A C 1
ATOM 814 O O . GLY A 1 103 ? -11.450 -17.318 10.821 1.00 80.38 103 GLY A O 1
ATOM 815 N N . LYS A 1 104 ? -12.186 -15.194 10.839 1.00 85.00 104 LYS A N 1
ATOM 816 C CA . LYS A 1 104 ? -12.059 -14.983 9.387 1.00 85.00 104 LYS A CA 1
ATOM 817 C C . LYS A 1 104 ? -10.599 -15.067 8.944 1.00 85.00 104 LYS A C 1
ATOM 819 O O . LYS A 1 104 ? -9.773 -14.251 9.359 1.00 85.00 104 LYS A O 1
ATOM 824 N N . ILE A 1 105 ? -10.302 -15.994 8.043 1.00 86.62 105 ILE A N 1
ATOM 825 C CA . ILE A 1 105 ? -8.977 -16.196 7.452 1.00 86.62 105 ILE A CA 1
ATOM 826 C C . ILE A 1 105 ? -8.598 -14.999 6.570 1.00 86.62 105 ILE A C 1
ATOM 828 O O . ILE A 1 105 ? -7.427 -14.612 6.548 1.00 86.62 105 ILE A O 1
ATOM 832 N N . SER A 1 106 ? -9.572 -14.333 5.935 1.00 88.75 106 SER A N 1
ATOM 833 C CA . SER A 1 106 ? -9.330 -13.121 5.135 1.00 88.75 106 SER A CA 1
ATOM 834 C C . SER A 1 106 ? -8.717 -11.969 5.930 1.00 88.75 106 SER A C 1
ATOM 836 O O . SER A 1 106 ? -7.987 -11.156 5.367 1.00 88.75 106 SER A O 1
ATOM 838 N N . LEU A 1 107 ? -8.972 -11.884 7.240 1.00 88.44 107 LEU A N 1
ATOM 839 C CA . LEU A 1 107 ? -8.379 -10.844 8.078 1.00 88.44 107 LEU A CA 1
ATOM 840 C C . LEU A 1 107 ? -6.869 -11.060 8.198 1.00 88.44 107 LEU A C 1
ATOM 842 O O . LEU A 1 107 ? -6.090 -10.145 7.933 1.00 88.44 107 LEU A O 1
ATOM 846 N N . PHE A 1 108 ? -6.455 -12.281 8.537 1.00 89.44 108 PHE A N 1
ATOM 847 C CA . PHE A 1 108 ? -5.042 -12.637 8.660 1.00 89.44 108 PHE A CA 1
ATOM 848 C C . PHE A 1 108 ? -4.316 -12.562 7.316 1.00 89.44 108 PHE A C 1
ATOM 850 O O . PHE A 1 108 ? -3.200 -12.049 7.258 1.00 89.44 108 PHE A O 1
ATOM 857 N N . SER A 1 109 ? -4.952 -13.000 6.226 1.00 92.62 109 SER A N 1
ATOM 858 C CA . SER A 1 109 ? -4.357 -12.904 4.891 1.00 92.62 109 SER A CA 1
ATOM 859 C C . SER A 1 109 ? -4.190 -11.452 4.433 1.00 92.62 109 SER A C 1
ATOM 861 O O . SER A 1 109 ? -3.178 -11.121 3.823 1.00 92.62 109 SER A O 1
ATOM 863 N N . ASN A 1 110 ? -5.139 -10.565 4.750 1.00 92.19 110 ASN A N 1
ATOM 864 C CA . ASN A 1 110 ? -5.020 -9.136 4.452 1.00 92.19 110 ASN A CA 1
ATOM 865 C C . ASN A 1 110 ? -3.905 -8.475 5.268 1.00 92.19 110 ASN A C 1
ATOM 867 O O . ASN A 1 110 ? -3.137 -7.691 4.717 1.00 92.19 110 ASN A O 1
ATOM 871 N N . LEU A 1 111 ? -3.777 -8.810 6.557 1.00 91.94 111 LEU A N 1
ATOM 872 C CA . LEU A 1 111 ? -2.658 -8.336 7.375 1.00 91.94 111 LEU A CA 1
ATOM 873 C C . LEU A 1 111 ? -1.317 -8.798 6.799 1.00 91.94 111 LEU A C 1
ATOM 875 O O . LEU A 1 111 ? -0.411 -7.985 6.633 1.00 91.94 111 LEU A O 1
ATOM 879 N N . LEU A 1 112 ? -1.206 -10.079 6.440 1.00 94.31 112 LEU A N 1
ATOM 880 C CA . LEU A 1 112 ? -0.003 -10.623 5.814 1.00 94.31 112 LEU A CA 1
ATOM 881 C C . LEU A 1 112 ? 0.312 -9.918 4.487 1.00 94.31 112 LEU A C 1
ATOM 883 O O . LEU A 1 112 ? 1.458 -9.543 4.257 1.00 94.31 112 LEU A O 1
ATOM 887 N N . ALA A 1 113 ? -0.698 -9.676 3.648 1.00 96.06 113 ALA A N 1
ATOM 888 C CA . ALA A 1 113 ? -0.544 -8.927 2.405 1.00 96.06 113 ALA A CA 1
ATOM 889 C C . ALA A 1 113 ? 0.020 -7.517 2.654 1.00 96.06 113 ALA A C 1
ATOM 891 O O . ALA A 1 113 ? 0.967 -7.119 1.982 1.00 96.06 113 ALA A O 1
ATOM 892 N N . ILE A 1 114 ? -0.492 -6.790 3.654 1.00 95.81 114 ILE A N 1
ATOM 893 C CA . ILE A 1 114 ? 0.024 -5.463 4.031 1.00 95.81 114 ILE A CA 1
ATOM 894 C C . ILE A 1 114 ? 1.499 -5.543 4.444 1.00 95.81 114 ILE A C 1
ATOM 896 O O . ILE A 1 114 ? 2.307 -4.743 3.973 1.00 95.81 114 ILE A O 1
ATOM 900 N N . PHE A 1 115 ? 1.873 -6.520 5.277 1.00 95.69 115 PHE A N 1
ATOM 901 C CA . PHE A 1 115 ? 3.271 -6.708 5.675 1.00 95.69 115 PHE A CA 1
ATOM 902 C C . PHE A 1 115 ? 4.184 -7.027 4.489 1.00 95.69 115 PHE A C 1
ATOM 904 O O . PHE A 1 115 ? 5.296 -6.507 4.439 1.00 95.69 115 PHE A O 1
ATOM 911 N N . ILE A 1 116 ? 3.717 -7.817 3.519 1.00 97.25 116 ILE A N 1
ATOM 912 C CA . ILE A 1 116 ? 4.469 -8.104 2.290 1.00 97.25 116 ILE A CA 1
ATOM 913 C C . ILE A 1 116 ? 4.693 -6.826 1.482 1.00 97.25 116 ILE A C 1
ATOM 915 O O . ILE A 1 116 ? 5.815 -6.587 1.048 1.00 97.25 116 ILE A O 1
ATOM 919 N N . VAL A 1 117 ? 3.675 -5.974 1.321 1.00 97.62 117 VAL A N 1
ATOM 920 C CA . VAL A 1 117 ? 3.825 -4.702 0.591 1.00 97.62 117 VAL A CA 1
ATOM 921 C C . VAL A 1 117 ? 4.811 -3.769 1.292 1.00 97.62 117 VAL A C 1
ATOM 923 O O . VAL A 1 117 ? 5.698 -3.218 0.644 1.00 97.62 117 VAL A O 1
ATOM 926 N N . ILE A 1 118 ? 4.697 -3.613 2.613 1.00 96.81 118 ILE A N 1
ATOM 927 C CA . ILE A 1 118 ? 5.628 -2.783 3.391 1.00 96.81 118 ILE A CA 1
ATOM 928 C C . ILE A 1 118 ? 7.050 -3.345 3.286 1.00 96.81 118 ILE A C 1
ATOM 930 O O . ILE A 1 118 ? 7.987 -2.599 3.009 1.00 96.81 118 ILE A O 1
ATOM 934 N N . GLY A 1 119 ? 7.211 -4.659 3.459 1.00 96.31 119 GLY A N 1
ATOM 935 C CA . GLY A 1 119 ? 8.493 -5.345 3.319 1.00 96.31 119 GLY A CA 1
ATOM 936 C C . GLY A 1 119 ? 9.105 -5.155 1.932 1.00 96.31 119 GLY A C 1
ATOM 937 O O . GLY A 1 119 ? 10.292 -4.861 1.833 1.00 96.31 119 GLY A O 1
ATOM 938 N N . ALA A 1 120 ? 8.297 -5.232 0.873 1.00 96.62 120 ALA A N 1
ATOM 939 C CA . ALA A 1 120 ? 8.733 -5.011 -0.502 1.00 96.62 120 ALA A CA 1
ATOM 940 C C . ALA A 1 120 ? 9.210 -3.575 -0.740 1.00 96.62 120 ALA A C 1
ATOM 942 O O . ALA A 1 120 ? 10.274 -3.378 -1.316 1.00 96.62 120 ALA A O 1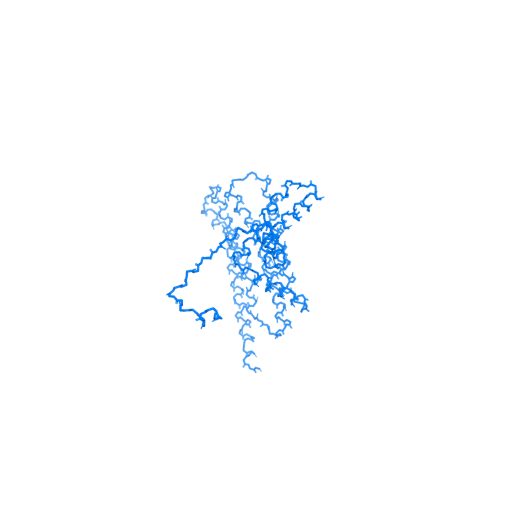
ATOM 943 N N . ILE A 1 121 ? 8.471 -2.577 -0.245 1.00 96.62 121 ILE A N 1
ATOM 944 C CA . ILE A 1 121 ? 8.848 -1.157 -0.338 1.00 96.62 121 ILE A CA 1
ATOM 945 C C . ILE A 1 121 ? 10.181 -0.904 0.372 1.00 96.62 121 ILE A C 1
ATOM 947 O O . ILE A 1 121 ? 11.073 -0.269 -0.191 1.00 96.62 121 ILE A O 1
ATOM 951 N N . LEU A 1 122 ? 10.336 -1.418 1.596 1.00 95.50 122 LEU A N 1
ATOM 952 C CA . LEU A 1 122 ? 11.573 -1.274 2.365 1.00 95.50 122 LEU A CA 1
ATOM 953 C C . LEU A 1 122 ? 12.739 -2.021 1.708 1.00 95.50 122 LEU A C 1
ATOM 955 O O . LEU A 1 122 ? 13.850 -1.498 1.653 1.00 95.50 122 LEU A O 1
ATOM 959 N N . SER A 1 123 ? 12.488 -3.221 1.179 1.00 94.75 123 SER A N 1
ATOM 960 C CA . SER A 1 123 ? 13.477 -4.008 0.438 1.00 94.75 123 SER A CA 1
ATOM 961 C C . SER A 1 123 ? 13.944 -3.266 -0.812 1.00 94.75 123 SER A C 1
ATOM 963 O O . SER A 1 123 ? 15.143 -3.072 -0.990 1.00 94.75 123 SER A O 1
ATOM 965 N N . ALA A 1 124 ? 13.014 -2.774 -1.632 1.00 94.75 124 ALA A N 1
ATOM 966 C CA . ALA A 1 124 ? 13.330 -2.020 -2.838 1.00 94.75 124 ALA A CA 1
ATOM 967 C C . ALA A 1 124 ? 14.112 -0.744 -2.517 1.00 94.75 124 ALA A C 1
ATOM 969 O O . ALA A 1 124 ? 15.134 -0.467 -3.146 1.00 94.75 124 ALA A O 1
ATOM 970 N N . TYR A 1 125 ? 13.705 -0.010 -1.478 1.00 93.88 125 TYR A N 1
ATOM 971 C CA . TYR A 1 125 ? 14.455 1.152 -1.011 1.00 93.88 125 TYR A CA 1
ATOM 972 C C . TYR A 1 125 ? 15.892 0.781 -0.615 1.00 93.88 125 TYR A C 1
ATOM 974 O O . TYR A 1 125 ? 16.839 1.426 -1.062 1.00 93.88 125 TYR A O 1
ATOM 982 N N . ASN A 1 126 ? 16.082 -0.290 0.159 1.00 93.31 126 ASN A N 1
ATOM 983 C CA . ASN A 1 126 ? 17.413 -0.744 0.567 1.00 93.31 126 ASN A CA 1
ATOM 984 C C . ASN A 1 126 ? 18.282 -1.164 -0.631 1.00 93.31 126 ASN A C 1
ATOM 986 O O . ASN A 1 126 ? 19.447 -0.781 -0.693 1.00 93.31 126 ASN A O 1
ATOM 990 N N . VAL A 1 127 ? 17.721 -1.888 -1.604 1.00 92.12 127 VAL A N 1
ATOM 991 C CA . VAL A 1 127 ? 18.445 -2.359 -2.800 1.00 92.12 127 VAL A CA 1
ATOM 992 C C . VAL A 1 127 ? 18.837 -1.208 -3.734 1.00 92.12 127 VAL A C 1
ATOM 994 O O . VAL A 1 127 ? 19.892 -1.265 -4.375 1.00 92.12 127 VAL A O 1
ATOM 997 N N . LEU A 1 128 ? 17.997 -0.175 -3.850 1.00 92.81 128 LEU A N 1
ATOM 998 C CA . LEU A 1 128 ? 18.229 0.939 -4.773 1.00 92.81 128 LEU A CA 1
ATOM 999 C C . LEU A 1 128 ? 18.970 2.120 -4.134 1.00 92.81 128 LEU A C 1
ATOM 1001 O O . LEU A 1 128 ? 19.667 2.833 -4.850 1.00 92.81 128 LEU A O 1
ATOM 1005 N N . SER A 1 129 ? 18.859 2.335 -2.820 1.00 88.38 129 SER A N 1
ATOM 1006 C CA . SER A 1 129 ? 19.451 3.498 -2.128 1.00 88.38 129 SER A CA 1
ATOM 1007 C C . SER A 1 129 ? 20.973 3.605 -2.270 1.00 88.38 129 SER A C 1
ATOM 1009 O O . SER A 1 129 ? 21.515 4.707 -2.232 1.00 88.38 129 SER A O 1
ATOM 1011 N N . SER A 1 130 ? 21.670 2.484 -2.474 1.00 85.38 130 SER A N 1
ATOM 1012 C CA . SER A 1 130 ? 23.125 2.450 -2.655 1.00 85.38 130 SER A CA 1
ATOM 1013 C C . SER A 1 130 ? 23.579 2.660 -4.103 1.00 85.38 130 SER A C 1
ATOM 1015 O O . SER A 1 130 ? 24.781 2.648 -4.369 1.00 85.38 130 SER A O 1
ATOM 1017 N N . LYS A 1 131 ? 22.654 2.784 -5.062 1.00 87.88 131 LYS A N 1
ATOM 1018 C CA . LYS A 1 131 ? 22.973 2.900 -6.489 1.00 87.88 131 LYS A CA 1
ATOM 1019 C C . LYS A 1 131 ? 22.821 4.353 -6.937 1.00 87.88 131 LYS A C 1
ATOM 1021 O O . LYS A 1 131 ? 21.768 4.955 -6.759 1.00 87.88 131 LYS A O 1
ATOM 1026 N N . ALA A 1 132 ? 23.862 4.905 -7.557 1.00 85.44 132 ALA A N 1
ATOM 1027 C CA . ALA A 1 132 ? 23.784 6.216 -8.192 1.00 85.44 132 ALA A CA 1
ATOM 1028 C C . ALA A 1 132 ? 22.972 6.097 -9.492 1.00 85.44 132 ALA A C 1
ATOM 1030 O O . ALA A 1 132 ? 23.465 5.572 -10.487 1.00 85.44 132 ALA A O 1
ATOM 1031 N N . MET A 1 133 ? 21.712 6.528 -9.452 1.00 87.94 133 MET A N 1
ATOM 1032 C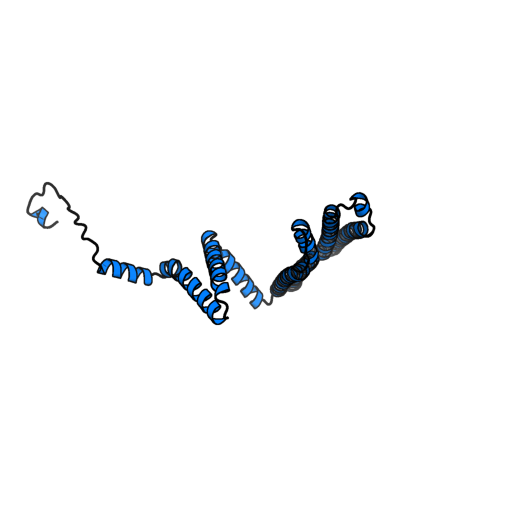 CA . MET A 1 133 ? 20.771 6.499 -10.575 1.00 87.94 133 MET A CA 1
ATOM 1033 C C . MET A 1 133 ? 20.103 7.861 -10.724 1.00 87.94 133 MET A C 1
ATOM 1035 O O . MET A 1 133 ? 19.886 8.567 -9.737 1.00 87.94 133 MET A O 1
ATOM 1039 N N . GLU A 1 134 ? 19.736 8.217 -11.953 1.00 89.44 134 GLU A N 1
ATOM 1040 C CA . GLU A 1 134 ? 18.873 9.371 -12.186 1.00 89.44 134 GLU A CA 1
ATOM 1041 C C . GLU A 1 134 ? 17.446 9.095 -11.687 1.00 89.44 134 GLU A C 1
ATOM 1043 O O . GLU A 1 134 ? 16.988 7.950 -11.665 1.00 89.44 134 GLU A O 1
ATOM 1048 N N . MET A 1 135 ? 16.717 10.149 -11.305 1.00 88.88 135 MET A N 1
ATOM 1049 C CA . MET A 1 135 ? 15.369 10.026 -10.731 1.00 88.88 135 MET A CA 1
ATOM 1050 C C . MET A 1 135 ? 14.382 9.211 -11.592 1.00 88.88 135 MET A C 1
ATOM 1052 O O . MET A 1 135 ? 13.678 8.376 -11.021 1.00 88.88 135 MET A O 1
ATOM 1056 N N . PRO A 1 136 ? 14.317 9.369 -12.932 1.00 88.75 136 PRO A N 1
ATOM 1057 C CA . PRO A 1 136 ? 13.425 8.554 -13.758 1.00 88.75 136 PRO A CA 1
ATOM 1058 C C . PRO A 1 136 ? 13.774 7.061 -13.715 1.00 88.75 136 PRO A C 1
ATOM 1060 O O . PRO A 1 136 ? 12.880 6.225 -13.592 1.00 88.75 136 PRO A O 1
ATOM 1063 N N . GLU A 1 137 ? 15.066 6.718 -13.754 1.00 91.44 137 GLU A N 1
ATOM 1064 C CA . GLU A 1 137 ? 15.522 5.326 -13.686 1.00 91.44 137 GLU A CA 1
ATOM 1065 C C . GLU A 1 137 ? 15.227 4.716 -12.314 1.00 91.44 137 GLU A C 1
ATOM 1067 O O . GLU A 1 137 ? 14.747 3.583 -12.228 1.00 91.44 137 GLU A O 1
ATOM 1072 N N . TYR A 1 138 ? 15.462 5.485 -11.245 1.00 92.94 138 TYR A N 1
ATOM 1073 C CA . TYR A 1 138 ? 15.188 5.064 -9.875 1.00 92.94 138 TYR A CA 1
ATOM 1074 C C . TYR A 1 138 ? 13.718 4.681 -9.691 1.00 92.94 138 TYR A C 1
ATOM 1076 O O . TYR A 1 138 ? 13.426 3.609 -9.167 1.00 92.94 138 TYR A O 1
ATOM 1084 N N . VAL A 1 139 ? 12.785 5.520 -10.159 1.00 93.19 139 VAL A N 1
ATOM 1085 C CA . VAL A 1 139 ? 11.343 5.263 -10.016 1.00 93.19 139 VAL A CA 1
ATOM 1086 C C . VAL A 1 139 ? 10.927 4.004 -10.771 1.00 93.19 139 VAL A C 1
ATOM 1088 O O . VAL A 1 139 ? 10.214 3.170 -10.217 1.00 93.19 139 VAL A O 1
ATOM 1091 N N . ILE A 1 140 ? 11.383 3.828 -12.013 1.00 94.19 140 ILE A N 1
ATOM 1092 C CA . ILE A 1 140 ? 10.993 2.666 -12.821 1.00 94.19 140 ILE A CA 1
ATOM 1093 C C . ILE A 1 140 ? 11.567 1.373 -12.219 1.00 94.19 140 ILE A C 1
ATOM 1095 O O . ILE A 1 140 ? 10.829 0.400 -12.065 1.00 94.19 140 ILE A O 1
ATOM 1099 N N . LYS A 1 141 ? 12.842 1.368 -11.799 1.00 94.25 141 LYS A N 1
ATOM 1100 C CA . LYS A 1 141 ? 13.446 0.210 -11.113 1.00 94.25 141 LYS A CA 1
ATOM 1101 C C . LYS A 1 141 ? 12.801 -0.076 -9.763 1.00 94.25 141 LYS A C 1
ATOM 1103 O O . LYS A 1 141 ? 12.695 -1.234 -9.375 1.00 94.25 141 LYS A O 1
ATOM 1108 N N . PHE A 1 142 ? 12.359 0.955 -9.048 1.00 95.44 142 PHE A N 1
ATOM 1109 C CA . PHE A 1 142 ? 11.644 0.774 -7.790 1.00 95.44 142 PHE A CA 1
ATOM 1110 C C . PHE A 1 142 ? 10.318 0.038 -8.016 1.00 95.44 142 PHE A C 1
ATOM 1112 O O . PHE A 1 142 ? 9.985 -0.878 -7.268 1.00 95.44 142 PHE A O 1
ATOM 1119 N N . ILE A 1 143 ? 9.575 0.405 -9.066 1.00 95.50 143 ILE A N 1
ATOM 1120 C CA . ILE A 1 143 ? 8.329 -0.283 -9.429 1.00 95.50 143 ILE A CA 1
ATOM 1121 C C . ILE A 1 143 ? 8.618 -1.731 -9.845 1.00 95.50 143 ILE A C 1
ATOM 1123 O O . ILE A 1 143 ? 7.889 -2.622 -9.411 1.00 95.50 143 ILE A O 1
ATOM 1127 N N . ASP A 1 144 ? 9.675 -1.968 -10.629 1.00 94.44 144 ASP A N 1
ATOM 1128 C CA . ASP A 1 144 ? 10.089 -3.316 -11.046 1.00 94.44 144 ASP A CA 1
ATOM 1129 C C . ASP A 1 144 ? 10.333 -4.240 -9.843 1.00 94.44 144 ASP A C 1
ATOM 1131 O O . ASP A 1 144 ? 9.758 -5.325 -9.748 1.00 94.44 144 ASP A O 1
ATOM 1135 N N . GLU A 1 145 ? 11.105 -3.757 -8.865 1.00 94.81 145 GLU A N 1
ATOM 1136 C CA . GLU A 1 145 ? 11.471 -4.515 -7.665 1.00 94.81 145 GLU A CA 1
ATOM 1137 C C . GLU A 1 145 ? 10.251 -4.847 -6.786 1.00 94.81 145 GLU A C 1
ATOM 1139 O O . GLU A 1 145 ? 10.196 -5.895 -6.143 1.00 94.81 145 GLU A O 1
ATOM 1144 N N . VAL A 1 146 ? 9.239 -3.974 -6.759 1.00 96.88 146 VAL A N 1
ATOM 1145 C CA . VAL A 1 146 ? 8.045 -4.129 -5.909 1.00 96.88 146 VAL A CA 1
ATOM 1146 C C . VAL A 1 146 ? 6.927 -4.931 -6.595 1.00 96.88 146 VAL A C 1
ATOM 1148 O O . VAL A 1 146 ? 6.077 -5.514 -5.912 1.00 96.88 146 VAL A O 1
ATOM 1151 N N . LEU A 1 147 ? 6.914 -5.010 -7.928 1.00 95.88 147 LEU A N 1
ATOM 1152 C CA . LEU A 1 147 ? 5.802 -5.547 -8.721 1.00 95.88 147 LEU A CA 1
ATOM 1153 C C . LEU A 1 147 ? 5.387 -6.964 -8.311 1.00 95.88 147 LEU A C 1
ATOM 1155 O O . LEU A 1 147 ? 4.216 -7.203 -8.011 1.00 95.88 147 LEU A O 1
ATOM 1159 N N . TRP A 1 148 ? 6.322 -7.914 -8.274 1.00 95.81 148 TRP A N 1
ATOM 1160 C CA . TRP A 1 148 ? 5.984 -9.314 -7.983 1.00 95.81 148 TRP A CA 1
ATOM 1161 C C . TRP A 1 148 ? 5.549 -9.531 -6.532 1.00 95.81 148 TRP A C 1
ATOM 1163 O O . TRP A 1 148 ? 4.692 -10.377 -6.252 1.00 95.81 148 TRP A O 1
ATOM 1173 N N . TRP A 1 149 ? 6.062 -8.718 -5.609 1.00 96.62 149 TRP A N 1
ATOM 1174 C CA . TRP A 1 149 ? 5.601 -8.713 -4.225 1.00 96.62 149 TRP A CA 1
ATOM 1175 C C . TRP A 1 149 ? 4.180 -8.163 -4.097 1.00 96.62 149 TRP A C 1
ATOM 1177 O O . TRP A 1 149 ? 3.383 -8.727 -3.347 1.00 96.62 149 TRP A O 1
ATOM 1187 N N . LEU A 1 150 ? 3.822 -7.130 -4.869 1.00 95.94 150 LEU A N 1
ATOM 1188 C CA . LEU A 1 150 ? 2.442 -6.637 -4.943 1.00 95.94 150 LEU A CA 1
ATOM 1189 C C . LEU A 1 150 ? 1.493 -7.705 -5.489 1.00 95.94 150 LEU A C 1
ATOM 1191 O O . LEU A 1 150 ? 0.449 -7.951 -4.884 1.00 95.94 150 LEU A O 1
ATOM 1195 N N . VAL A 1 151 ? 1.864 -8.378 -6.583 1.00 95.94 151 VAL A N 1
ATOM 1196 C CA . VAL A 1 151 ? 1.071 -9.484 -7.151 1.00 95.94 151 VAL A CA 1
ATOM 1197 C C . VAL A 1 151 ? 0.845 -10.574 -6.098 1.00 95.94 151 VAL A C 1
ATOM 1199 O O . VAL A 1 151 ? -0.284 -11.024 -5.898 1.00 95.94 151 VAL A O 1
ATOM 1202 N N . THR A 1 152 ? 1.894 -10.938 -5.358 1.00 95.56 152 THR A N 1
ATOM 1203 C CA . THR A 1 152 ? 1.830 -11.937 -4.280 1.00 95.56 152 THR A CA 1
ATOM 1204 C C . THR A 1 152 ? 0.936 -11.486 -3.121 1.00 95.56 152 THR A C 1
ATOM 1206 O O . THR A 1 152 ? 0.125 -12.267 -2.622 1.00 95.56 152 THR A O 1
ATOM 1209 N N . ALA A 1 153 ? 1.022 -10.220 -2.707 1.00 96.31 153 ALA A N 1
ATOM 1210 C CA . ALA A 1 153 ? 0.182 -9.665 -1.649 1.00 96.31 153 ALA A CA 1
ATOM 1211 C C . ALA A 1 153 ? -1.308 -9.691 -2.032 1.00 96.31 153 ALA A C 1
ATOM 1213 O O . ALA A 1 153 ? -2.152 -10.126 -1.241 1.00 96.31 153 ALA A O 1
ATOM 1214 N N . VAL A 1 154 ? -1.637 -9.293 -3.265 1.00 95.00 154 VAL A N 1
ATOM 1215 C CA . VAL A 1 154 ? -3.012 -9.359 -3.784 1.00 95.00 154 VAL A CA 1
ATOM 1216 C C . VAL A 1 154 ? -3.493 -10.806 -3.854 1.00 95.00 154 VAL A C 1
ATOM 1218 O O . VAL A 1 154 ? -4.623 -11.092 -3.453 1.00 95.00 154 VAL A O 1
ATOM 1221 N N . PHE A 1 155 ? -2.631 -11.729 -4.286 1.00 94.31 155 PHE A N 1
ATOM 1222 C CA . PHE A 1 155 ? -2.945 -13.153 -4.331 1.00 94.31 155 PHE A CA 1
ATOM 1223 C C . PHE A 1 155 ? -3.279 -13.717 -2.943 1.00 94.31 155 PHE A C 1
ATOM 1225 O O . PHE A 1 155 ? -4.318 -14.352 -2.772 1.00 94.31 155 PHE A O 1
ATOM 1232 N N . ILE A 1 156 ? -2.465 -13.424 -1.926 1.00 94.62 156 ILE A N 1
ATOM 1233 C CA . ILE A 1 156 ? -2.698 -13.863 -0.541 1.00 94.62 156 ILE A CA 1
ATOM 1234 C C . ILE A 1 156 ? -4.003 -13.276 0.012 1.00 94.62 156 ILE A C 1
ATOM 1236 O O . ILE A 1 156 ? -4.812 -13.999 0.597 1.00 94.62 156 ILE A O 1
ATOM 1240 N N . SER A 1 157 ? -4.252 -11.982 -0.214 1.00 93.69 157 SER A N 1
ATOM 1241 C CA . SER A 1 157 ? -5.512 -11.329 0.171 1.00 93.69 157 SER A CA 1
ATOM 1242 C C . SER A 1 157 ? -6.731 -11.998 -0.479 1.00 93.69 157 SER A C 1
ATOM 1244 O O . SER A 1 157 ? -7.741 -12.252 0.186 1.00 93.69 157 SER A O 1
ATOM 1246 N N . ALA A 1 158 ? -6.649 -12.295 -1.777 1.00 91.00 158 ALA A N 1
ATOM 1247 C CA . ALA A 1 158 ? -7.709 -12.965 -2.520 1.00 91.00 158 ALA A CA 1
ATOM 1248 C C . ALA A 1 158 ? -7.923 -14.406 -2.036 1.00 91.00 158 ALA A C 1
ATOM 1250 O O . ALA A 1 158 ? -9.068 -14.815 -1.841 1.00 91.00 158 ALA A O 1
ATOM 1251 N N . ALA A 1 159 ? -6.843 -15.145 -1.773 1.00 90.38 159 ALA A N 1
ATOM 1252 C CA . ALA A 1 159 ? -6.894 -16.516 -1.279 1.00 90.38 159 ALA A CA 1
ATOM 1253 C C . ALA A 1 159 ? -7.586 -16.606 0.088 1.00 90.38 159 ALA A C 1
ATOM 1255 O O . ALA A 1 159 ? -8.469 -17.441 0.270 1.00 90.38 159 ALA A O 1
ATOM 1256 N N . GLY A 1 160 ? -7.271 -15.717 1.035 1.00 89.69 160 GLY A N 1
ATOM 1257 C CA . GLY A 1 160 ? -7.951 -15.735 2.335 1.00 89.69 160 GLY A CA 1
ATOM 1258 C C . GLY A 1 160 ? -9.440 -15.398 2.242 1.00 89.69 160 GLY A C 1
ATOM 1259 O O . GLY A 1 160 ? -10.248 -16.001 2.946 1.00 89.69 160 GLY A O 1
ATOM 1260 N N . ARG A 1 161 ? -9.832 -14.502 1.323 1.00 88.06 161 ARG A N 1
ATOM 1261 C CA . ARG A 1 161 ? -11.253 -14.255 1.016 1.00 88.06 161 ARG A CA 1
ATOM 1262 C C . ARG A 1 161 ? -11.929 -15.477 0.405 1.00 88.06 161 ARG A C 1
ATOM 1264 O O . ARG A 1 161 ? -13.027 -15.822 0.825 1.00 88.06 161 ARG A O 1
ATOM 1271 N N . PHE A 1 162 ? -11.276 -16.142 -0.544 1.00 86.50 162 PHE A N 1
ATOM 1272 C CA . PHE A 1 162 ? -11.793 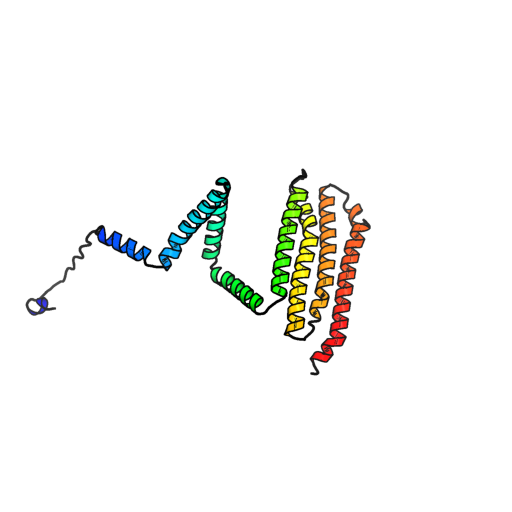-17.367 -1.150 1.00 86.50 162 PHE A CA 1
ATOM 1273 C C . PHE A 1 162 ? -12.038 -18.458 -0.102 1.00 86.50 162 PHE A C 1
ATOM 1275 O O . PHE A 1 162 ? -13.110 -19.059 -0.085 1.00 86.50 162 PHE A O 1
ATOM 1282 N N . ILE A 1 163 ? -11.083 -18.662 0.810 1.00 87.06 163 ILE A N 1
ATOM 1283 C CA . ILE A 1 163 ? -11.211 -19.632 1.902 1.00 87.06 163 ILE A CA 1
ATOM 1284 C C . ILE A 1 163 ? -12.417 -19.282 2.782 1.00 87.06 163 ILE A C 1
ATOM 1286 O O . ILE A 1 163 ? -13.262 -20.140 3.031 1.00 87.06 163 ILE A O 1
ATOM 1290 N N . ASP A 1 164 ? -12.554 -18.023 3.202 1.00 86.81 164 ASP A N 1
ATOM 1291 C CA . ASP A 1 164 ? -13.688 -17.608 4.034 1.00 86.81 164 ASP A CA 1
ATOM 1292 C C . ASP A 1 164 ? -15.038 -17.883 3.369 1.00 86.81 164 ASP A C 1
ATOM 1294 O O . ASP A 1 164 ? -15.960 -18.360 4.036 1.00 86.81 164 ASP A O 1
ATOM 1298 N N . VAL A 1 165 ? -15.166 -17.615 2.065 1.00 83.94 165 VAL A N 1
ATOM 1299 C CA . VAL A 1 165 ? -16.422 -17.863 1.349 1.00 83.94 165 VAL A CA 1
ATOM 1300 C C . VAL A 1 165 ? -16.681 -19.357 1.166 1.00 83.94 165 VAL A C 1
ATOM 1302 O O . VAL A 1 165 ? -17.796 -19.817 1.423 1.00 83.94 165 VAL A O 1
ATOM 1305 N N . TYR A 1 166 ? -15.652 -20.130 0.815 1.00 83.00 166 TYR A N 1
ATOM 1306 C CA . TYR A 1 166 ? -15.747 -21.582 0.680 1.00 83.00 166 TYR A CA 1
ATOM 1307 C C . TYR A 1 166 ? -16.263 -22.241 1.969 1.00 83.00 166 TYR A C 1
ATOM 1309 O O . TYR A 1 166 ? -17.176 -23.070 1.924 1.00 83.00 166 TYR A O 1
ATOM 1317 N N . PHE A 1 167 ? -15.741 -21.829 3.129 1.00 80.62 167 PHE A N 1
ATOM 1318 C CA . PHE A 1 167 ? -16.144 -22.388 4.422 1.00 80.62 167 PHE A CA 1
ATOM 1319 C C . PHE A 1 167 ? -17.484 -21.844 4.950 1.00 80.62 167 PHE A C 1
ATOM 1321 O O . PHE A 1 167 ? -18.199 -22.588 5.625 1.00 80.62 167 PHE A O 1
ATOM 1328 N N . ARG A 1 168 ? -17.861 -20.587 4.661 1.00 77.06 168 ARG A N 1
ATOM 1329 C CA . ARG A 1 168 ? -19.138 -20.004 5.130 1.00 77.06 168 ARG A CA 1
ATOM 1330 C C . ARG A 1 168 ? -20.339 -20.379 4.279 1.00 77.06 168 ARG A C 1
ATOM 1332 O O . ARG A 1 168 ? -21.372 -20.753 4.827 1.00 77.06 168 ARG A O 1
ATOM 1339 N N . GLU A 1 169 ? -20.238 -20.210 2.966 1.00 68.38 169 GLU A N 1
ATOM 1340 C CA . GLU A 1 169 ? -21.397 -20.313 2.073 1.00 68.38 169 GLU A CA 1
ATOM 1341 C C . GLU A 1 169 ? -21.565 -21.725 1.510 1.00 68.38 169 GLU A C 1
ATOM 1343 O O . GLU A 1 169 ? -22.613 -22.029 0.945 1.00 68.38 169 GLU A O 1
ATOM 1348 N N . LYS A 1 170 ? -20.549 -22.596 1.665 1.00 63.47 170 LYS A N 1
ATOM 1349 C CA . LYS A 1 170 ? -20.467 -23.938 1.050 1.00 63.47 170 LYS A CA 1
ATOM 1350 C C . LYS A 1 170 ? -20.731 -23.934 -0.464 1.00 63.47 170 LYS A C 1
ATOM 1352 O O . LYS A 1 170 ? -20.983 -24.979 -1.059 1.00 63.47 170 LYS A O 1
ATOM 1357 N N . LYS A 1 171 ? -20.674 -22.758 -1.090 1.00 62.50 171 LYS A N 1
ATOM 1358 C CA . LYS A 1 171 ? -20.829 -22.534 -2.520 1.00 62.50 171 LYS A CA 1
ATOM 1359 C C . LYS A 1 171 ? -19.462 -22.164 -3.065 1.00 62.50 171 LYS A C 1
ATOM 1361 O O . LYS A 1 171 ? -18.826 -21.222 -2.599 1.00 62.50 171 LYS A O 1
ATOM 1366 N N . VAL A 1 172 ? -19.002 -22.930 -4.046 1.00 61.84 172 VAL A N 1
ATOM 1367 C CA . VAL A 1 172 ? -17.797 -22.587 -4.794 1.00 61.84 172 VAL A CA 1
ATOM 1368 C C . VAL A 1 172 ? -18.174 -21.457 -5.744 1.00 61.84 172 VAL A C 1
ATOM 1370 O O . VAL A 1 172 ? -18.921 -21.663 -6.697 1.00 61.84 172 VAL A O 1
ATOM 1373 N N . LEU A 1 173 ? -17.695 -20.244 -5.473 1.00 65.31 173 LEU A N 1
ATOM 1374 C CA . LEU A 1 173 ? -17.779 -19.151 -6.437 1.00 65.31 173 LEU A CA 1
ATOM 1375 C C . LEU A 1 173 ? -16.709 -19.385 -7.503 1.00 65.31 173 LEU A C 1
ATOM 1377 O O . LEU A 1 173 ? -15.548 -19.018 -7.331 1.00 65.31 173 LEU A O 1
ATOM 1381 N N . TRP A 1 174 ? -17.108 -19.992 -8.617 1.00 69.12 174 TRP A N 1
ATOM 1382 C CA . TRP A 1 174 ? -16.237 -20.306 -9.759 1.00 69.12 174 TRP A CA 1
ATOM 1383 C C . TRP A 1 174 ? -15.557 -19.078 -10.380 1.00 69.12 174 TRP A C 1
ATOM 1385 O O . TRP A 1 174 ? -14.528 -19.203 -11.043 1.00 69.12 174 TRP A O 1
ATOM 1395 N N . SER A 1 175 ? -16.075 -17.880 -10.096 1.00 69.44 175 SER A N 1
ATOM 1396 C CA . SER A 1 175 ? -15.444 -16.599 -10.431 1.00 69.44 175 SER A CA 1
ATOM 1397 C C . SER A 1 175 ? -14.054 -16.424 -9.793 1.00 69.44 175 SER A C 1
ATOM 1399 O O . SER A 1 175 ? -13.177 -15.804 -10.393 1.00 69.44 175 SER A O 1
ATOM 1401 N N . TYR A 1 176 ? -13.780 -17.044 -8.636 1.00 75.75 176 TYR A N 1
ATOM 1402 C CA . TYR A 1 176 ? -12.457 -16.966 -7.997 1.00 75.75 176 TYR A CA 1
ATOM 1403 C C . TYR A 1 176 ? -11.373 -17.772 -8.719 1.00 75.75 176 TYR A C 1
ATOM 1405 O O . TYR A 1 176 ? -10.191 -17.511 -8.496 1.00 75.75 176 TYR A O 1
ATOM 1413 N N . THR A 1 177 ? -11.732 -18.699 -9.611 1.00 78.38 177 THR A N 1
ATOM 1414 C CA . THR A 1 177 ? -10.743 -19.454 -10.393 1.00 78.38 177 THR A CA 1
ATOM 1415 C C . THR A 1 177 ? -9.987 -18.556 -11.370 1.00 78.38 177 THR A C 1
ATOM 1417 O O . THR A 1 177 ? -8.817 -18.805 -11.638 1.00 78.38 177 THR A O 1
ATOM 1420 N N . LEU A 1 178 ? -10.607 -17.478 -11.861 1.00 86.06 178 LEU A N 1
ATOM 1421 C CA . LEU A 1 178 ? -9.979 -16.555 -12.810 1.00 86.06 178 LEU A CA 1
ATOM 1422 C C . LEU A 1 178 ? -8.868 -15.705 -12.162 1.00 86.06 178 LEU A C 1
ATOM 1424 O O . LEU A 1 178 ? -7.902 -15.323 -12.826 1.00 86.06 178 LEU A O 1
ATOM 1428 N N . LEU A 1 179 ? -8.980 -15.432 -10.857 1.00 87.44 179 LEU A N 1
ATOM 1429 C CA . LEU A 1 179 ? -8.080 -14.537 -10.122 1.00 87.44 179 LEU A CA 1
ATOM 1430 C C . LEU A 1 179 ? -6.589 -14.911 -10.217 1.00 87.44 179 LEU A C 1
ATOM 1432 O O . LEU A 1 179 ? -5.831 -14.043 -10.650 1.00 87.44 179 LEU A O 1
ATOM 1436 N N . PRO A 1 180 ? -6.129 -16.139 -9.882 1.00 89.06 180 PRO A N 1
ATOM 1437 C CA . PRO A 1 180 ? -4.713 -16.517 -10.000 1.00 89.06 180 PRO A CA 1
ATOM 1438 C C . PRO A 1 180 ? -4.130 -16.220 -11.382 1.00 89.06 180 PRO A C 1
ATOM 1440 O O . PRO A 1 180 ? -3.084 -15.586 -11.498 1.00 89.06 180 PRO A O 1
ATOM 1443 N N . PHE A 1 181 ? -4.832 -16.648 -12.431 1.00 91.50 181 PHE A N 1
ATOM 1444 C CA . PHE A 1 181 ? -4.369 -16.512 -13.809 1.00 91.50 181 PHE A CA 1
ATOM 1445 C C . PHE A 1 181 ? -4.324 -15.048 -14.234 1.00 91.50 181 PHE A C 1
ATOM 1447 O O . PHE A 1 181 ? -3.331 -14.604 -14.805 1.00 91.50 181 PHE A O 1
ATOM 1454 N N . SER A 1 182 ? -5.363 -14.279 -13.899 1.00 91.56 182 SER A N 1
ATOM 1455 C CA . SER A 1 182 ? -5.414 -12.849 -14.214 1.00 91.56 182 SER A CA 1
ATOM 1456 C C . SER A 1 182 ? -4.291 -12.059 -13.531 1.00 91.56 182 SER A C 1
ATOM 1458 O O . SER A 1 182 ? -3.668 -11.215 -14.171 1.00 91.56 182 SER A O 1
ATOM 1460 N N . LEU A 1 183 ? -3.969 -12.372 -12.270 1.00 93.94 183 LEU A N 1
ATOM 1461 C CA . LEU A 1 183 ? -2.910 -11.703 -11.511 1.00 93.94 183 LEU A CA 1
ATOM 1462 C C . LEU A 1 183 ? -1.519 -12.008 -12.070 1.00 93.94 183 LEU A C 1
ATOM 1464 O O . LEU A 1 183 ? -0.704 -11.098 -12.212 1.00 93.94 183 LEU A O 1
ATOM 1468 N N . VAL A 1 184 ? -1.253 -13.268 -12.422 1.00 94.56 184 VAL A N 1
ATOM 1469 C CA . VAL A 1 184 ? 0.027 -13.665 -13.028 1.00 94.56 184 VAL A CA 1
ATOM 1470 C C . VAL A 1 184 ? 0.174 -13.068 -14.427 1.00 94.56 184 VAL A C 1
ATOM 1472 O O . VAL A 1 184 ? 1.227 -12.520 -14.748 1.00 94.56 184 VAL A O 1
ATOM 1475 N N . ALA A 1 185 ? -0.882 -13.117 -15.243 1.00 94.00 185 ALA A N 1
ATOM 1476 C CA . ALA A 1 185 ? -0.888 -12.505 -16.567 1.00 94.00 185 ALA A CA 1
ATOM 1477 C C . ALA A 1 185 ? -0.614 -10.999 -16.495 1.00 94.00 185 ALA A C 1
ATOM 1479 O O . ALA A 1 185 ? 0.241 -10.486 -17.218 1.00 94.00 185 ALA A O 1
ATOM 1480 N N . PHE A 1 186 ? -1.291 -10.307 -15.575 1.00 94.75 186 PHE A N 1
ATOM 1481 C CA . PHE A 1 186 ? -1.069 -8.891 -15.314 1.00 94.75 186 PHE A CA 1
ATOM 1482 C C . PHE A 1 186 ? 0.377 -8.619 -14.889 1.00 94.75 186 PHE A C 1
ATOM 1484 O O . PHE A 1 186 ? 1.025 -7.759 -15.479 1.00 94.75 186 PHE A O 1
ATOM 1491 N N . GLY A 1 187 ? 0.915 -9.391 -13.939 1.00 95.06 187 GLY A N 1
ATOM 1492 C CA . GLY A 1 187 ? 2.305 -9.263 -13.494 1.00 95.06 187 GLY A CA 1
ATOM 1493 C C . GLY A 1 187 ? 3.319 -9.417 -14.632 1.00 95.06 187 GLY A C 1
ATOM 1494 O O . GLY A 1 187 ? 4.234 -8.604 -14.757 1.00 95.06 187 GLY A O 1
ATOM 1495 N N . LEU A 1 188 ? 3.129 -10.403 -15.514 1.00 95.69 188 LEU A N 1
ATOM 1496 C CA . LEU A 1 188 ? 4.010 -10.630 -16.665 1.00 95.69 188 LEU A CA 1
ATOM 1497 C C . LEU A 1 188 ? 3.965 -9.488 -17.684 1.00 95.69 188 LEU A C 1
ATOM 1499 O O . LEU A 1 188 ? 5.018 -9.009 -18.106 1.00 95.69 188 LEU A O 1
ATOM 1503 N N . ILE A 1 189 ? 2.765 -9.042 -18.067 1.00 94.44 189 ILE A N 1
ATOM 1504 C CA . ILE A 1 189 ? 2.583 -7.960 -19.048 1.00 94.44 189 ILE A CA 1
ATOM 1505 C C . ILE A 1 189 ? 3.175 -6.654 -18.511 1.00 94.44 189 ILE A C 1
ATOM 1507 O O . ILE A 1 189 ? 3.853 -5.920 -19.234 1.00 94.44 189 ILE A O 1
ATOM 1511 N N . LEU A 1 190 ? 2.943 -6.369 -17.231 1.00 95.06 190 LEU A N 1
ATOM 1512 C CA . LEU A 1 190 ? 3.386 -5.133 -16.603 1.00 95.06 190 LEU A CA 1
ATOM 1513 C C . LEU A 1 190 ? 4.906 -5.147 -16.370 1.00 95.06 190 LEU A C 1
ATOM 1515 O O . LEU A 1 190 ? 5.561 -4.158 -16.683 1.00 95.06 190 LEU A O 1
ATOM 1519 N N . SER A 1 191 ? 5.489 -6.289 -15.979 1.00 94.25 191 SER A N 1
ATOM 1520 C CA . SER A 1 191 ? 6.951 -6.476 -15.938 1.00 94.25 191 SER A CA 1
ATOM 1521 C C . SER A 1 191 ? 7.586 -6.285 -17.320 1.00 94.25 191 SER A C 1
ATOM 1523 O O . SER A 1 191 ? 8.559 -5.549 -17.448 1.00 94.25 191 SER A O 1
ATOM 1525 N N . ALA A 1 192 ? 7.009 -6.867 -18.377 1.00 92.19 192 ALA A N 1
ATOM 1526 C CA . ALA A 1 192 ? 7.508 -6.679 -19.742 1.00 92.19 192 ALA A CA 1
ATOM 1527 C C . ALA A 1 192 ? 7.446 -5.206 -20.190 1.00 92.19 192 ALA A C 1
ATOM 1529 O O . ALA A 1 192 ? 8.345 -4.718 -20.875 1.00 92.19 192 ALA A O 1
ATOM 1530 N N . SER A 1 193 ? 6.397 -4.490 -19.778 1.00 91.44 193 SER A N 1
ATOM 1531 C CA . SER A 1 193 ? 6.230 -3.061 -20.064 1.00 91.44 193 SER A CA 1
ATOM 1532 C C . SER A 1 193 ? 7.275 -2.208 -19.336 1.00 91.44 193 SER A C 1
ATOM 1534 O O . SER A 1 193 ? 7.858 -1.306 -19.934 1.00 91.44 193 SER A O 1
ATOM 1536 N N . ILE A 1 194 ? 7.554 -2.514 -18.066 1.00 92.62 194 ILE A N 1
ATOM 1537 C CA . ILE A 1 194 ? 8.589 -1.842 -17.266 1.00 92.62 194 ILE A CA 1
ATOM 1538 C C . ILE A 1 194 ? 9.980 -2.064 -17.867 1.00 92.62 194 ILE A C 1
ATOM 1540 O O . ILE A 1 194 ? 10.739 -1.105 -18.010 1.00 92.62 194 ILE A O 1
ATOM 1544 N N . ASP A 1 195 ? 10.292 -3.292 -18.289 1.00 89.81 195 ASP A N 1
ATOM 1545 C CA . ASP A 1 195 ? 11.579 -3.596 -18.920 1.00 89.81 195 ASP A CA 1
ATOM 1546 C C . ASP A 1 195 ? 11.811 -2.767 -20.195 1.00 89.81 195 ASP A C 1
ATOM 1548 O O . ASP A 1 195 ? 12.926 -2.297 -20.438 1.00 89.81 195 ASP A O 1
ATOM 1552 N N . ILE A 1 196 ? 10.766 -2.569 -21.016 1.00 88.62 196 ILE A N 1
ATOM 1553 C CA . ILE A 1 196 ? 10.841 -1.693 -22.197 1.00 88.62 196 ILE A CA 1
ATOM 1554 C C . ILE A 1 196 ? 11.185 -0.267 -21.762 1.00 88.62 196 ILE A C 1
ATOM 1556 O O . ILE A 1 196 ? 12.086 0.342 -22.339 1.00 88.62 196 ILE A O 1
ATOM 1560 N N . LEU A 1 197 ? 10.478 0.265 -20.761 1.00 89.38 197 LEU A N 1
ATOM 1561 C CA . LEU A 1 197 ? 10.672 1.640 -20.299 1.00 89.38 197 LEU A CA 1
ATOM 1562 C C . LEU A 1 197 ? 12.104 1.879 -19.809 1.00 89.38 197 LEU A C 1
ATOM 1564 O O . LEU A 1 197 ? 12.704 2.889 -20.177 1.00 89.38 197 LEU A O 1
ATOM 1568 N N . LEU A 1 198 ? 12.680 0.936 -19.054 1.00 88.44 198 LEU A N 1
ATOM 1569 C CA . LEU A 1 198 ? 14.077 1.024 -18.612 1.00 88.44 198 LEU A CA 1
ATOM 1570 C C . LEU A 1 198 ? 15.054 1.080 -19.788 1.00 88.44 198 LEU A C 1
ATOM 1572 O O . LEU A 1 198 ? 16.013 1.844 -19.763 1.00 88.44 198 LEU A O 1
ATOM 1576 N N . LYS A 1 199 ? 14.804 0.305 -20.842 1.00 85.31 199 LYS A N 1
ATOM 1577 C CA . LYS A 1 199 ? 15.707 0.240 -21.998 1.00 85.31 199 LYS A CA 1
ATOM 1578 C C . LYS A 1 199 ? 15.602 1.445 -22.918 1.00 85.31 199 LYS A C 1
ATOM 1580 O O . LYS A 1 199 ? 16.625 1.889 -23.434 1.00 85.31 199 LYS A O 1
ATOM 1585 N N . ILE A 1 200 ? 14.398 1.991 -23.090 1.00 85.88 200 ILE A N 1
ATOM 1586 C CA . ILE A 1 200 ? 14.202 3.264 -23.795 1.00 85.88 200 ILE A CA 1
ATOM 1587 C C . ILE A 1 200 ? 14.990 4.369 -23.083 1.00 85.88 200 ILE A C 1
ATOM 1589 O O . ILE A 1 200 ? 15.643 5.173 -23.743 1.00 85.88 200 ILE A O 1
ATOM 1593 N N . LEU A 1 201 ? 14.990 4.371 -21.746 1.00 86.19 201 LEU A N 1
ATOM 1594 C CA . LEU A 1 201 ? 15.726 5.356 -20.955 1.00 86.19 201 LEU A CA 1
ATOM 1595 C C . LEU A 1 201 ? 17.252 5.255 -21.139 1.00 86.19 201 LEU A C 1
ATOM 1597 O O . LEU A 1 201 ? 17.935 6.274 -21.145 1.00 86.19 201 LEU A O 1
ATOM 1601 N N . HIS A 1 202 ? 17.790 4.053 -21.364 1.00 84.88 202 HIS A N 1
ATOM 1602 C CA . HIS A 1 202 ? 19.212 3.837 -21.679 1.00 84.88 202 HIS A CA 1
ATOM 1603 C C . HIS A 1 202 ? 19.563 4.017 -23.169 1.00 84.88 202 HIS A C 1
ATOM 1605 O O . HIS A 1 202 ? 20.624 3.569 -23.601 1.00 84.88 202 HIS A O 1
ATOM 1611 N N . ASN A 1 203 ? 18.707 4.687 -23.953 1.00 77.31 203 ASN A N 1
ATOM 1612 C CA . ASN A 1 203 ? 18.882 4.938 -25.392 1.00 77.31 203 ASN A CA 1
ATOM 1613 C C . ASN A 1 203 ? 19.080 3.664 -26.235 1.00 77.31 203 ASN A C 1
ATOM 1615 O O . ASN A 1 203 ? 19.766 3.686 -27.258 1.00 77.31 203 ASN A O 1
ATOM 1619 N N . ALA A 1 204 ? 18.499 2.536 -25.819 1.00 72.44 204 ALA A N 1
ATOM 1620 C CA . ALA A 1 204 ? 18.515 1.327 -26.632 1.00 72.44 204 ALA A CA 1
ATOM 1621 C C . ALA A 1 204 ? 17.519 1.439 -27.798 1.00 72.44 204 ALA A C 1
ATOM 1623 O O . ALA A 1 204 ? 16.410 1.945 -27.628 1.00 72.44 204 ALA A O 1
ATOM 1624 N N . GLU A 1 205 ? 17.887 0.893 -28.961 1.00 76.62 205 GLU A N 1
ATOM 1625 C CA . GLU A 1 205 ? 17.014 0.794 -30.137 1.00 76.62 205 GLU A CA 1
ATOM 1626 C C . GLU A 1 205 ? 15.712 0.044 -29.786 1.00 76.62 205 GLU A C 1
ATOM 1628 O O . GLU A 1 205 ? 15.764 -1.175 -29.552 1.00 76.62 205 GLU A O 1
ATOM 1633 N N . PRO A 1 206 ? 14.535 0.708 -29.771 1.00 71.00 206 PRO A N 1
ATOM 1634 C CA . PRO A 1 206 ? 13.290 0.114 -29.269 1.00 71.00 206 PRO A CA 1
ATOM 1635 C C . PRO A 1 206 ? 12.888 -1.160 -30.022 1.00 71.00 206 PRO A C 1
ATOM 1637 O O . PRO A 1 206 ? 12.414 -2.131 -29.429 1.00 71.00 206 PRO A O 1
ATOM 1640 N N . LEU A 1 207 ? 13.149 -1.183 -31.334 1.00 75.12 207 LEU A N 1
ATOM 1641 C CA . LEU A 1 207 ? 12.864 -2.310 -32.223 1.00 75.12 207 LEU A CA 1
ATOM 1642 C C . LEU A 1 207 ? 13.604 -3.589 -31.815 1.00 75.12 207 LEU A C 1
ATOM 1644 O O . LEU A 1 207 ? 13.025 -4.673 -31.859 1.00 75.12 207 LEU A O 1
ATOM 1648 N N . SER A 1 208 ? 14.857 -3.470 -31.371 1.00 77.94 208 SER A N 1
ATOM 1649 C CA . SER A 1 208 ? 15.672 -4.628 -30.980 1.00 77.94 208 SER A CA 1
ATOM 1650 C C . SER A 1 208 ? 15.115 -5.348 -29.750 1.00 77.94 208 SER A C 1
ATOM 1652 O O . SER A 1 208 ? 15.282 -6.560 -29.599 1.00 77.94 208 SER A O 1
ATOM 1654 N N . TYR A 1 209 ? 14.426 -4.613 -28.873 1.00 76.81 209 TYR A N 1
ATOM 1655 C CA . TYR A 1 209 ? 13.917 -5.162 -27.629 1.00 76.81 209 TYR A CA 1
ATOM 1656 C C . TYR A 1 209 ? 12.472 -5.650 -27.721 1.00 76.81 209 TYR A C 1
ATOM 1658 O O . TYR A 1 209 ? 12.157 -6.691 -27.149 1.00 76.81 209 TYR A O 1
ATOM 1666 N N . ILE A 1 210 ? 11.622 -4.982 -28.505 1.00 78.06 210 ILE A N 1
ATOM 1667 C CA . ILE A 1 210 ? 10.273 -5.492 -28.812 1.00 78.06 210 ILE A CA 1
ATOM 1668 C C . ILE A 1 210 ? 10.360 -6.862 -29.509 1.00 78.06 210 ILE A C 1
ATOM 1670 O O . ILE A 1 210 ? 9.519 -7.729 -29.289 1.00 78.06 210 ILE A O 1
ATOM 1674 N N . LEU A 1 211 ? 11.412 -7.088 -30.302 1.00 82.44 211 LEU A N 1
ATOM 1675 C CA . LEU A 1 211 ? 11.686 -8.372 -30.953 1.00 82.44 211 LEU A CA 1
ATOM 1676 C C . LEU A 1 211 ? 12.504 -9.344 -30.084 1.00 82.44 211 LEU A C 1
ATOM 1678 O O . LEU A 1 211 ? 12.826 -10.448 -30.525 1.00 82.44 211 LEU A O 1
ATOM 1682 N N . ASN A 1 212 ? 12.855 -8.968 -28.852 1.00 86.19 212 ASN A N 1
ATOM 1683 C CA . ASN A 1 212 ? 13.634 -9.823 -27.968 1.00 86.19 212 ASN A CA 1
ATOM 1684 C C . ASN A 1 212 ? 12.796 -11.012 -27.487 1.00 86.19 212 ASN A C 1
ATOM 1686 O O . ASN A 1 212 ? 11.661 -10.856 -27.030 1.00 86.19 212 ASN A O 1
ATOM 1690 N N . ILE A 1 213 ? 13.399 -12.202 -27.514 1.00 86.19 213 ILE A N 1
ATOM 1691 C CA . ILE A 1 213 ? 12.754 -13.444 -27.083 1.00 86.19 213 ILE A CA 1
ATOM 1692 C C . ILE A 1 213 ? 12.211 -13.359 -25.649 1.00 86.19 213 ILE A C 1
ATOM 1694 O O . ILE A 1 213 ? 11.127 -13.864 -25.370 1.00 86.19 213 ILE A O 1
ATOM 1698 N N . LEU A 1 214 ? 12.907 -12.672 -24.739 1.00 85.94 214 LEU A N 1
ATOM 1699 C CA . LEU A 1 214 ? 12.491 -12.545 -23.342 1.00 85.94 214 LEU A CA 1
ATOM 1700 C C . LEU A 1 214 ? 11.258 -11.642 -23.187 1.00 85.94 214 LEU A C 1
ATOM 1702 O O . LEU A 1 214 ? 10.378 -11.923 -22.379 1.00 85.94 214 LEU A O 1
ATOM 1706 N N . PHE A 1 215 ? 11.168 -10.580 -23.988 1.00 88.75 215 PHE A N 1
ATOM 1707 C CA . PHE A 1 215 ? 9.989 -9.717 -24.008 1.00 88.75 215 PHE A CA 1
ATOM 1708 C C . PHE A 1 215 ? 8.776 -10.465 -24.579 1.00 88.75 215 PHE A C 1
ATOM 1710 O O . PHE A 1 215 ? 7.717 -10.521 -23.950 1.00 88.75 215 PHE A O 1
ATOM 1717 N N . LEU A 1 216 ? 8.955 -11.113 -25.735 1.00 89.94 216 LEU A N 1
ATOM 1718 C CA . LEU A 1 216 ? 7.897 -11.873 -26.401 1.00 89.94 216 LEU A CA 1
ATOM 1719 C C . LEU A 1 216 ? 7.387 -13.026 -25.534 1.00 89.94 216 LEU A C 1
ATOM 1721 O O . LEU A 1 216 ? 6.183 -13.235 -25.448 1.00 89.94 216 LEU A O 1
ATOM 1725 N N . THR A 1 217 ? 8.276 -13.742 -24.845 1.00 91.81 217 THR A N 1
ATOM 1726 C CA . THR A 1 217 ? 7.886 -14.836 -23.938 1.00 91.81 217 THR A CA 1
ATOM 1727 C C . THR A 1 217 ? 7.084 -14.348 -22.736 1.00 91.81 217 THR A C 1
ATOM 1729 O O . THR A 1 217 ? 6.094 -14.990 -22.395 1.00 91.81 217 THR A O 1
ATOM 1732 N N . LYS A 1 218 ? 7.431 -13.206 -22.125 1.00 91.75 218 LYS A N 1
ATOM 1733 C CA . LYS A 1 218 ? 6.621 -12.611 -21.046 1.00 91.75 218 LYS A CA 1
ATOM 1734 C C . LYS A 1 218 ? 5.238 -12.182 -21.541 1.00 91.75 218 LYS A C 1
ATOM 1736 O O . LYS A 1 218 ? 4.242 -12.480 -20.885 1.00 91.75 218 LYS A O 1
ATOM 1741 N N . LEU A 1 219 ? 5.162 -11.525 -22.701 1.00 92.81 219 LEU A N 1
ATOM 1742 C CA . LEU A 1 219 ? 3.897 -11.028 -23.253 1.00 92.81 219 LEU A CA 1
ATOM 1743 C C . LEU A 1 219 ? 2.994 -12.187 -23.698 1.00 92.81 219 LEU A C 1
ATOM 1745 O O . LEU A 1 219 ? 1.859 -12.299 -23.235 1.00 92.81 219 LEU A O 1
ATOM 1749 N N . ILE A 1 220 ? 3.514 -13.091 -24.532 1.00 93.44 220 ILE A N 1
ATOM 1750 C CA . ILE A 1 220 ? 2.788 -14.279 -24.999 1.00 93.44 220 ILE A CA 1
ATOM 1751 C C . ILE A 1 220 ? 2.419 -15.166 -23.809 1.00 93.44 220 ILE A C 1
ATOM 1753 O O . ILE A 1 220 ? 1.278 -15.604 -23.712 1.00 93.44 220 ILE A O 1
ATOM 1757 N N . GLY A 1 221 ? 3.344 -15.385 -22.871 1.00 93.50 221 GLY A N 1
ATOM 1758 C CA . GLY A 1 221 ? 3.085 -16.139 -21.648 1.00 93.50 221 GLY A CA 1
ATOM 1759 C C . GLY A 1 221 ? 1.959 -15.527 -20.816 1.00 93.50 221 GLY A C 1
ATOM 1760 O O . GLY A 1 221 ? 1.053 -16.246 -20.405 1.00 93.50 221 GLY A O 1
ATOM 1761 N N . GLY A 1 222 ? 1.952 -14.204 -20.632 1.00 92.81 222 GLY A N 1
ATOM 1762 C CA . GLY A 1 222 ? 0.874 -13.500 -19.938 1.00 92.81 222 GLY A CA 1
ATOM 1763 C C . GLY A 1 222 ? -0.482 -13.675 -20.624 1.00 92.81 222 GLY A C 1
ATOM 1764 O O . GLY A 1 222 ? -1.460 -14.035 -19.970 1.00 92.81 222 GLY A O 1
ATOM 1765 N N . VAL A 1 223 ? -0.537 -13.506 -21.947 1.00 93.94 223 VAL A N 1
ATOM 1766 C CA . VAL A 1 223 ? -1.769 -13.697 -22.733 1.00 93.94 223 VAL A CA 1
ATOM 1767 C C . VAL A 1 223 ? -2.255 -15.147 -22.675 1.00 93.94 223 VAL A C 1
ATOM 1769 O O . VAL A 1 223 ? -3.442 -15.383 -22.456 1.00 93.94 223 VAL A O 1
ATOM 1772 N N . LEU A 1 224 ? -1.356 -16.125 -22.809 1.00 94.75 224 LEU A N 1
ATOM 1773 C CA . LEU A 1 224 ? -1.697 -17.546 -22.721 1.00 94.75 224 LEU A CA 1
ATOM 1774 C C . LEU A 1 224 ? -2.213 -17.921 -21.330 1.00 94.75 224 LEU A C 1
ATOM 1776 O O . LEU A 1 224 ? -3.210 -18.627 -21.228 1.00 94.75 224 LEU A O 1
ATOM 1780 N N . ILE A 1 225 ? -1.586 -17.428 -20.259 1.00 94.06 225 ILE A N 1
ATOM 1781 C CA . ILE A 1 225 ? -2.037 -17.675 -18.883 1.00 94.06 225 ILE A CA 1
ATOM 1782 C C . ILE A 1 225 ? -3.426 -17.073 -18.657 1.00 94.06 225 ILE A C 1
ATOM 1784 O O . ILE A 1 225 ? -4.293 -17.748 -18.102 1.00 94.06 225 ILE A O 1
ATOM 1788 N N . ALA A 1 226 ? -3.670 -15.845 -19.126 1.00 92.50 226 ALA A N 1
ATOM 1789 C CA . ALA A 1 226 ? -4.997 -15.232 -19.062 1.00 92.50 226 ALA A CA 1
ATOM 1790 C C . ALA A 1 226 ? -6.040 -16.052 -19.837 1.00 92.50 226 ALA A C 1
ATOM 1792 O O . ALA A 1 226 ? -7.137 -16.287 -19.330 1.00 92.50 226 ALA A O 1
ATOM 1793 N N . PHE A 1 227 ? -5.684 -16.530 -21.033 1.00 92.62 227 PHE A N 1
ATOM 1794 C CA . PHE A 1 227 ? -6.550 -17.369 -21.857 1.00 92.62 227 PHE A CA 1
ATOM 1795 C C . PHE A 1 227 ? -6.876 -18.703 -21.174 1.00 92.62 227 PHE A C 1
ATOM 1797 O O . PHE A 1 227 ? -8.042 -19.083 -21.099 1.00 92.62 227 PHE A O 1
ATOM 1804 N N . ILE A 1 228 ? -5.877 -19.378 -20.598 1.00 92.44 228 ILE A N 1
ATOM 1805 C CA . ILE A 1 228 ? -6.072 -20.609 -19.818 1.00 92.44 228 ILE A CA 1
ATOM 1806 C C . ILE A 1 228 ? -7.022 -20.351 -18.645 1.00 92.44 228 ILE A C 1
ATOM 1808 O O . ILE A 1 228 ? -7.950 -21.128 -18.431 1.00 92.44 228 ILE A O 1
ATOM 1812 N N . GLY A 1 229 ? -6.829 -19.248 -17.915 1.00 89.31 229 GLY A N 1
ATOM 1813 C CA . GLY A 1 229 ? -7.711 -18.861 -16.815 1.00 89.31 229 GLY A CA 1
ATOM 1814 C C . GLY A 1 229 ? -9.155 -18.628 -17.255 1.00 89.31 229 GLY A C 1
ATOM 1815 O O . GLY A 1 229 ? -10.079 -19.081 -16.581 1.00 89.31 229 GLY A O 1
ATOM 1816 N N . MET A 1 230 ? -9.351 -17.967 -18.398 1.00 90.06 230 MET A N 1
ATOM 1817 C CA . MET A 1 230 ? -10.670 -17.729 -18.991 1.00 90.06 230 MET A CA 1
ATOM 1818 C C . MET A 1 230 ? -11.355 -19.040 -19.395 1.00 90.06 230 MET A C 1
ATOM 1820 O O . MET A 1 230 ? -12.502 -19.267 -19.017 1.00 90.06 230 MET A O 1
ATOM 1824 N N . VAL A 1 231 ? -10.654 -19.918 -20.118 1.00 89.81 231 VAL A N 1
ATOM 1825 C CA . VAL A 1 231 ? -11.189 -21.223 -20.541 1.00 89.81 231 VAL A CA 1
ATOM 1826 C C . VAL A 1 231 ? -11.545 -22.078 -19.327 1.00 89.81 231 VAL A C 1
ATOM 1828 O O . VAL A 1 231 ? -12.628 -22.654 -19.273 1.00 89.81 231 VAL A O 1
ATOM 1831 N N . LEU A 1 232 ? -10.665 -22.125 -18.323 1.00 88.00 232 LEU A N 1
ATOM 1832 C CA . LEU A 1 232 ? -10.911 -22.870 -17.093 1.00 88.00 232 LEU A CA 1
ATOM 1833 C C . LEU A 1 232 ? -12.134 -22.332 -16.343 1.00 88.00 232 LEU A C 1
ATOM 1835 O O . LEU A 1 232 ? -12.938 -23.117 -15.848 1.00 88.00 232 LEU A O 1
ATOM 1839 N N . HIS A 1 233 ? -12.287 -21.010 -16.270 1.00 86.06 233 HIS A N 1
ATOM 1840 C CA . HIS A 1 233 ? -13.458 -20.391 -15.658 1.00 86.06 233 HIS A CA 1
ATOM 1841 C C . HIS A 1 233 ? -14.752 -20.814 -16.365 1.00 86.06 233 HIS A C 1
ATOM 1843 O O . HIS A 1 233 ? -15.672 -21.257 -15.684 1.00 86.06 233 HIS A O 1
ATOM 1849 N N . HIS A 1 234 ? -14.786 -20.769 -17.701 1.00 85.88 234 HIS A N 1
ATOM 1850 C CA . HIS A 1 234 ? -15.969 -21.137 -18.484 1.00 85.88 234 HIS A CA 1
ATOM 1851 C C . HIS A 1 234 ? -16.321 -22.627 -18.354 1.00 85.88 234 HIS A C 1
ATOM 1853 O O . HIS A 1 234 ? -17.465 -22.967 -18.089 1.00 85.88 234 HIS A O 1
ATOM 1859 N N . ILE A 1 235 ? -15.327 -23.523 -18.421 1.00 86.00 235 ILE A N 1
ATOM 1860 C CA . ILE A 1 235 ? -15.546 -24.968 -18.226 1.00 86.00 235 ILE A CA 1
ATOM 1861 C C . ILE A 1 235 ? -16.140 -25.250 -16.839 1.00 86.00 235 ILE A C 1
ATOM 1863 O O . ILE A 1 235 ? -17.040 -26.076 -16.689 1.00 86.00 235 ILE A O 1
ATOM 1867 N N . LEU A 1 236 ? -15.624 -24.590 -15.802 1.00 82.25 236 LEU A N 1
ATOM 1868 C CA . LEU A 1 236 ? -16.116 -24.781 -14.440 1.00 82.25 236 LEU A CA 1
ATOM 1869 C C . LEU A 1 236 ? -17.507 -24.172 -14.237 1.00 82.25 236 LEU A C 1
ATOM 1871 O O . LEU A 1 236 ? -18.322 -24.751 -13.518 1.00 82.25 236 LEU A O 1
ATOM 1875 N N . GLU A 1 237 ? -17.780 -23.034 -14.870 1.00 80.81 237 GLU A N 1
ATOM 1876 C CA . GLU A 1 237 ? -19.099 -22.409 -14.881 1.00 80.81 237 GLU A CA 1
ATOM 1877 C C . GLU A 1 237 ? -20.135 -23.307 -15.566 1.00 80.81 237 GLU A C 1
ATOM 1879 O O . GLU A 1 237 ? -21.192 -23.540 -14.987 1.00 80.81 237 GLU A O 1
ATOM 1884 N N . ASP A 1 238 ? -19.809 -23.917 -16.704 1.00 81.00 238 ASP A N 1
ATOM 1885 C CA . ASP A 1 238 ? -20.712 -24.832 -17.410 1.00 81.00 238 ASP A CA 1
ATOM 1886 C C . ASP A 1 238 ? -21.000 -26.107 -16.594 1.00 81.00 238 ASP A C 1
ATOM 1888 O O . ASP A 1 238 ? -22.150 -26.524 -16.450 1.00 81.00 238 ASP A O 1
ATOM 1892 N N . ILE A 1 239 ? -19.974 -26.722 -15.990 1.00 73.88 239 ILE A N 1
ATOM 1893 C CA . ILE A 1 239 ? -20.124 -27.992 -15.250 1.00 73.88 239 ILE A CA 1
ATOM 1894 C C . ILE A 1 239 ? -20.914 -27.818 -13.942 1.00 73.88 239 ILE A C 1
ATOM 1896 O O . ILE A 1 239 ? -21.621 -28.735 -13.503 1.00 73.88 239 ILE A O 1
ATOM 1900 N N . TYR A 1 240 ? -20.767 -26.675 -13.272 1.00 69.44 240 TYR A N 1
ATOM 1901 C CA . TYR A 1 240 ? -21.285 -26.481 -11.915 1.00 69.44 240 TYR A CA 1
ATOM 1902 C C . TYR A 1 240 ? -22.333 -25.371 -11.786 1.00 69.44 240 TYR A C 1
ATOM 1904 O O . TYR A 1 240 ? -23.071 -25.366 -10.797 1.00 69.44 240 TYR A O 1
ATOM 1912 N N . GLY A 1 241 ? -22.452 -24.475 -12.766 1.00 60.09 241 GLY A N 1
ATOM 1913 C CA . GLY A 1 241 ? -23.493 -23.448 -12.846 1.00 60.09 241 GLY A CA 1
ATOM 1914 C C . GLY A 1 241 ? -24.888 -24.042 -13.045 1.00 60.09 241 GLY A C 1
ATOM 1915 O O . GLY A 1 241 ? -25.835 -23.607 -12.389 1.00 60.09 241 GLY A O 1
ATOM 1916 N N . GLU A 1 242 ? -25.018 -25.124 -13.824 1.00 53.22 242 GLU A N 1
ATOM 1917 C CA . GLU A 1 242 ? -26.302 -25.823 -14.010 1.00 53.22 242 GLU A CA 1
ATOM 1918 C C . GLU A 1 242 ? -26.822 -26.506 -12.731 1.00 53.22 242 GLU A C 1
ATOM 1920 O O . GLU A 1 242 ? -28.034 -26.628 -12.533 1.00 53.22 242 GLU A O 1
ATOM 1925 N N . LYS A 1 243 ? -25.935 -26.924 -11.816 1.00 50.50 243 LYS A N 1
ATOM 1926 C CA . LYS A 1 243 ? -26.339 -27.566 -10.549 1.00 50.50 243 LYS A CA 1
ATOM 1927 C C . LYS A 1 243 ? -26.919 -26.582 -9.531 1.00 50.50 243 LYS A C 1
ATOM 1929 O O . LYS A 1 243 ? -27.650 -27.011 -8.645 1.00 50.50 243 LYS A O 1
ATOM 1934 N N . ALA A 1 244 ? -26.633 -25.285 -9.656 1.00 48.75 244 ALA A N 1
ATOM 1935 C CA . ALA A 1 244 ? -27.134 -24.256 -8.743 1.00 48.75 244 ALA A CA 1
ATOM 1936 C C . ALA A 1 244 ? -28.567 -23.782 -9.062 1.00 48.75 244 ALA A C 1
ATOM 1938 O O . ALA A 1 244 ? -29.177 -23.132 -8.219 1.00 48.75 244 ALA A O 1
ATOM 1939 N N . GLN A 1 245 ? -29.110 -24.101 -10.246 1.00 43.88 245 GLN A N 1
ATOM 1940 C CA . GLN A 1 245 ? -30.493 -23.767 -10.628 1.00 43.88 245 GLN A CA 1
ATOM 1941 C C . GLN A 1 245 ? -31.506 -24.899 -10.367 1.00 43.88 245 GLN A C 1
ATOM 1943 O O . GLN A 1 245 ? -32.707 -24.682 -10.514 1.00 43.88 245 GLN A O 1
ATOM 1948 N N . LYS A 1 246 ? -31.054 -26.105 -9.992 1.00 43.66 246 LYS A N 1
ATOM 1949 C CA . LYS A 1 246 ? -31.908 -27.301 -9.821 1.00 43.66 246 LYS A CA 1
ATOM 1950 C C . LYS A 1 246 ? -31.986 -27.846 -8.383 1.00 43.66 246 LYS A C 1
ATOM 1952 O O . LYS A 1 246 ? -32.497 -28.948 -8.198 1.00 43.66 246 LYS A O 1
ATOM 1957 N N . GLY A 1 247 ? -31.504 -27.113 -7.378 1.00 39.53 247 GLY A N 1
ATOM 1958 C CA . GLY A 1 247 ? -31.612 -27.471 -5.954 1.00 39.53 247 GLY A CA 1
ATOM 1959 C C . GLY A 1 247 ? -32.012 -26.275 -5.112 1.00 39.53 247 GLY A C 1
ATOM 1960 O O . GLY A 1 247 ? -32.702 -26.498 -4.097 1.00 39.53 247 GLY A O 1
#

Secondary structure (DSSP, 8-state):
-TGGGTS-----------PPPPHHHHHHHHHHHHH-HHHHHHHHHHHHHHHHHHHHHHHTT-HHHHHHHHHHHHHHHHHHHHTTTHHHHHHHHHHHHHHHHTT-HHHHHHHHHHHHHHHHHHHHHHHHHTS---HHHHHHHHHHHHHHHHHHHHHHHHHHHHHHHHHHH----GGGGHHHHHHHHHHHHHHHHHHHHHHHHTT--HHHHHT-HHHHHHHHHHHHHHHHHHHHHHHHHHHHHGGGS--